Protein AF-A0A1V3XGY1-F1 (afdb_monomer)

Nearest PDB structures (foldseek):
  5o3x-assembly1_B  TM=4.889E-01  e=4.909E-06  Gypsophila vaccaria
  3a72-assembly1_A  TM=4.636E-01  e=6.279E-03  Penicillium chrysogenum
  6yal-assembly1_G  TM=1.723E-01  e=5.709E-01  Oryctolagus cuniculus
  5t2a-assembly1_1  TM=1.833E-01  e=2.567E+00  Leishmania donovani
  8ove-assembly1_A1  TM=1.623E-01  e=1.610E+00  Trypanosoma brucei brucei

Radius of gyration: 18.52 Å; Cα contacts (8 Å, |Δi|>4): 625; chains: 1; bounding box: 43×50×50 Å

Sequence (264 aa):
MVTHGETGCLRRQPDRWAVDGGYLLVAAADTGALAPTQQKLFAESGFAWAPDGRHIAWVQARSDVRPVDVNVLAVGGASTPVATDTNASSVTYSKDGQAILFANGDASGLDAGVPPFAVRTGGIYSVAAAETGGKRPAPTPLFAKPGSYYGDITALGSGAVAFTTQPPGRGAADPSKTIQVLDAGSSLPRTTVTDVAVMLTCQDSPRGGSVCNAAQEPVWGAGDFVAYLDTSSGNWLVVTDLDNRSPTRVDTGVDTFAWSPAAR

Organism: Mycobacterium kansasii (NCBI:txid1768)

Secondary structure (DSSP, 8-state):
-EEEE--------TT------EEEEEB-TTT-PBPP-SS--EE-S-EEE-TTSSEEEEEEEETTEEEEEEEEEETTS-EEEEEEEE-EEEEEE-TTSSEEEEEE---TTPPBTBPPPSS-S-EEEEEESS-BTTBPPPPEEEEE-TT-EEEEEEE-TTS-EEEEEE-TT--TTS-EEEEEEE-TT-SSPEEEEEEEE--EEEEE-TTS-EEEEES---EEETTTEEEEEBSSTT--EEEEETT-SS-EEEESS-----PPPPP-

Mean predicted aligned error: 8.42 Å

pLDDT: mean 81.58, std 17.74, range [25.98, 97.75]

Foldseek 3Di:
DWDFDPPPPDDDDPDDDDKQWGFTWDADPPPRHTQDEPDTQTAHPAKEAFPVNQKMWTWRDINPDPPIFIKMDGGSDYIDTLAPRFQWDHWYAAPNSQKIKTFGAAQVPPDPPDPDRPYHFTAIWIFTNDDDPPDRDYIDGLETDHQKGKADWDQAPQRKIKTWIDGHPPPPPAQAIWIWIGGVPHHDIDTQGGFFDFDWDWDADPVGDIDTDRQEGWEADPPQKIWGFGNDPQRFTWIAHNNRPDIDGDDGPDRYDYDDPPDD

Structure (mmCIF, N/CA/C/O backbone):
data_AF-A0A1V3XGY1-F1
#
_entry.id   AF-A0A1V3XGY1-F1
#
loop_
_atom_site.group_PDB
_atom_site.id
_atom_site.type_symbol
_atom_site.label_atom_id
_atom_site.label_alt_id
_atom_site.label_comp_id
_atom_site.label_asym_id
_atom_site.label_entity_id
_atom_site.label_seq_id
_atom_site.pdbx_PDB_ins_code
_atom_site.Cartn_x
_atom_site.Cartn_y
_atom_site.Cartn_z
_atom_site.occupancy
_atom_site.B_iso_or_equiv
_atom_site.auth_seq_id
_atom_site.auth_comp_id
_atom_site.auth_asym_id
_atom_site.auth_atom_id
_atom_site.pdbx_PDB_model_num
ATOM 1 N N . MET A 1 1 ? -17.718 -9.017 -5.962 1.00 36.44 1 MET A N 1
ATOM 2 C CA . MET A 1 1 ? -16.813 -8.169 -6.766 1.00 36.44 1 MET A CA 1
ATOM 3 C C . MET A 1 1 ? -16.785 -6.801 -6.107 1.00 36.44 1 MET A C 1
ATOM 5 O O . MET A 1 1 ? -17.848 -6.314 -5.739 1.00 36.44 1 MET A O 1
ATOM 9 N N . VAL A 1 2 ? -15.605 -6.230 -5.870 1.00 39.00 2 VAL A N 1
ATOM 10 C CA . VAL A 1 2 ? -15.492 -4.823 -5.458 1.00 39.00 2 VAL A CA 1
ATOM 11 C C . VAL A 1 2 ? -15.102 -4.058 -6.703 1.00 39.00 2 VAL A C 1
ATOM 13 O O . VAL A 1 2 ? -14.169 -4.457 -7.395 1.00 39.00 2 VAL A O 1
ATOM 16 N N . THR A 1 3 ? -15.847 -3.010 -7.011 1.00 37.16 3 THR A N 1
ATOM 17 C CA . THR A 1 3 ? -15.551 -2.133 -8.139 1.00 37.16 3 THR A CA 1
ATOM 18 C C . THR A 1 3 ? -15.350 -0.738 -7.593 1.00 37.16 3 THR A C 1
ATOM 20 O O . THR A 1 3 ? -16.200 -0.237 -6.851 1.00 37.16 3 THR A O 1
ATOM 23 N N . HIS A 1 4 ? -14.252 -0.105 -7.985 1.00 37.41 4 HIS A N 1
ATOM 24 C CA . HIS A 1 4 ? -14.156 1.342 -7.915 1.00 37.41 4 HIS A CA 1
ATOM 25 C C . HIS A 1 4 ? -15.118 1.907 -8.961 1.00 37.41 4 HIS A C 1
ATOM 27 O O . HIS A 1 4 ? -15.021 1.599 -10.147 1.00 37.41 4 HIS A O 1
ATOM 33 N N . GLY A 1 5 ? -16.138 2.621 -8.493 1.00 30.73 5 GLY A N 1
ATOM 34 C CA . GLY A 1 5 ? -17.069 3.320 -9.363 1.00 30.73 5 GLY A CA 1
ATOM 35 C C . GLY A 1 5 ? -16.686 4.789 -9.435 1.00 30.73 5 GLY A C 1
ATOM 36 O O . GLY A 1 5 ? -16.947 5.532 -8.484 1.00 30.73 5 GLY A O 1
ATOM 37 N N . GLU A 1 6 ? -16.129 5.225 -10.564 1.00 36.41 6 GLU A N 1
ATOM 38 C CA . GLU A 1 6 ? -16.081 6.642 -10.921 1.00 36.41 6 GLU A CA 1
ATOM 39 C C . GLU A 1 6 ? -17.503 7.109 -11.239 1.00 36.41 6 GLU A C 1
ATOM 41 O O . GLU A 1 6 ? -17.989 7.055 -12.368 1.00 36.41 6 GLU A O 1
ATOM 46 N N . THR A 1 7 ? -18.238 7.571 -10.233 1.00 32.84 7 THR A N 1
ATOM 47 C CA . THR A 1 7 ? -19.428 8.364 -10.535 1.00 32.84 7 THR A CA 1
ATOM 48 C C . THR A 1 7 ? -18.987 9.768 -10.906 1.00 32.84 7 THR A C 1
ATOM 50 O O . THR A 1 7 ? -18.779 10.614 -10.032 1.00 32.84 7 THR A O 1
ATOM 53 N N . GLY A 1 8 ? -18.967 10.044 -12.206 1.00 32.41 8 GLY A N 1
ATOM 54 C CA . GLY A 1 8 ? -19.204 11.383 -12.727 1.00 32.41 8 GLY A CA 1
ATOM 55 C C . GLY A 1 8 ? -20.595 11.861 -12.302 1.00 32.41 8 GLY A C 1
ATOM 56 O O . GLY A 1 8 ? -21.540 11.844 -13.083 1.00 32.41 8 GLY A O 1
ATOM 57 N N . CYS A 1 9 ? -20.758 12.279 -11.046 1.00 25.98 9 CYS A N 1
ATOM 58 C CA . CYS A 1 9 ? -21.968 12.961 -10.614 1.00 25.98 9 CYS A CA 1
ATOM 59 C C . CYS A 1 9 ? -21.787 14.451 -10.907 1.00 25.98 9 CYS A C 1
ATOM 61 O O . CYS A 1 9 ? -21.421 15.252 -10.046 1.00 25.98 9 CYS A O 1
ATOM 63 N N . LEU A 1 10 ? -22.034 14.796 -12.173 1.00 32.22 10 LEU A N 1
ATOM 64 C CA . LEU A 1 10 ? -22.309 16.145 -12.650 1.00 32.22 10 LEU A CA 1
ATOM 65 C C . LEU A 1 10 ? -23.454 16.753 -11.825 1.00 32.22 10 LEU A C 1
ATOM 67 O O . LEU A 1 10 ? -24.621 16.711 -12.210 1.00 32.22 10 LEU A O 1
ATOM 71 N N . ARG A 1 11 ? -23.132 17.387 -10.698 1.00 27.56 11 ARG A N 1
ATOM 72 C CA . ARG A 1 11 ? -23.937 18.491 -10.179 1.00 27.56 11 ARG A CA 1
ATOM 73 C C . ARG A 1 11 ? -23.143 19.763 -10.399 1.00 27.56 11 ARG A C 1
ATOM 75 O O . ARG A 1 11 ? -22.057 19.926 -9.853 1.00 27.56 11 ARG A O 1
ATOM 82 N N . ARG A 1 12 ? -23.693 20.642 -11.244 1.00 34.47 12 ARG A N 1
ATOM 83 C CA . ARG A 1 12 ? -23.207 22.004 -11.494 1.00 34.47 12 ARG A CA 1
ATOM 84 C C . ARG A 1 12 ? -22.971 22.712 -10.158 1.00 34.47 12 ARG A C 1
ATOM 86 O O . ARG A 1 12 ? -23.903 23.264 -9.586 1.00 34.47 12 ARG A O 1
ATOM 93 N N . GLN A 1 13 ? -21.736 22.710 -9.681 1.00 33.78 13 GLN A N 1
ATOM 94 C CA . GLN A 1 13 ? -21.230 23.782 -8.840 1.00 33.78 13 GLN A CA 1
ATOM 95 C C . GLN A 1 13 ? -19.976 24.347 -9.519 1.00 33.78 13 GLN A C 1
ATOM 97 O O . GLN A 1 13 ? -19.109 23.556 -9.921 1.00 33.78 13 GLN A O 1
ATOM 102 N N . PRO A 1 14 ? -19.914 25.667 -9.773 1.00 32.75 14 PRO A N 1
ATOM 103 C CA . PRO A 1 14 ? -18.912 26.234 -10.673 1.00 32.75 14 PRO A CA 1
ATOM 104 C C . PRO A 1 14 ? -17.503 26.280 -10.061 1.00 32.75 14 PRO A C 1
ATOM 106 O O . PRO A 1 14 ? -16.543 26.426 -10.806 1.00 32.75 14 PRO A O 1
ATOM 109 N N . ASP A 1 15 ? -17.356 26.013 -8.757 1.00 33.69 15 ASP A N 1
ATOM 110 C CA . ASP A 1 15 ? -16.163 26.443 -8.009 1.00 33.69 15 ASP A CA 1
ATOM 111 C C . ASP A 1 15 ? -15.416 25.311 -7.274 1.00 33.69 15 ASP A C 1
ATOM 113 O O . ASP A 1 15 ? -14.642 25.577 -6.359 1.00 33.69 15 ASP A O 1
ATOM 117 N N . ARG A 1 16 ? -15.648 24.035 -7.620 1.00 37.19 16 ARG A N 1
ATOM 118 C CA . ARG A 1 16 ? -14.937 22.901 -6.996 1.00 37.19 16 ARG A CA 1
ATOM 119 C C . ARG A 1 16 ? -14.189 22.065 -8.030 1.00 37.19 16 ARG A C 1
ATOM 121 O O . ARG A 1 16 ? -14.768 21.673 -9.044 1.00 37.19 16 ARG A O 1
ATOM 128 N N . TRP A 1 17 ? -12.900 21.860 -7.762 1.00 35.31 17 TRP A N 1
ATOM 129 C CA . TRP A 1 17 ? -11.965 21.047 -8.538 1.00 35.31 17 TRP A CA 1
ATOM 130 C C . TRP A 1 17 ? -12.450 19.592 -8.658 1.00 35.31 17 TRP A C 1
ATOM 132 O O . TRP A 1 17 ? -13.260 19.137 -7.847 1.00 35.31 17 TRP A O 1
ATOM 142 N N . ALA A 1 18 ? -11.996 18.880 -9.694 1.00 39.66 18 ALA A N 1
ATOM 143 C CA . ALA A 1 18 ? -12.226 17.442 -9.808 1.00 39.66 18 ALA A CA 1
ATOM 144 C C . ALA A 1 18 ? -11.595 16.743 -8.595 1.00 39.66 18 ALA A C 1
ATOM 146 O O . ALA A 1 18 ? -10.477 17.075 -8.200 1.00 39.66 18 ALA A O 1
ATOM 147 N N . VAL A 1 19 ? -12.352 15.842 -7.973 1.00 45.12 19 VAL A N 1
ATOM 148 C CA . VAL A 1 19 ? -11.917 15.134 -6.772 1.00 45.12 19 VAL A CA 1
ATOM 149 C C . VAL A 1 19 ? -11.377 13.774 -7.210 1.00 45.12 19 VAL A C 1
ATOM 151 O O . VAL A 1 19 ? -12.171 12.984 -7.717 1.00 45.12 19 VAL A O 1
ATOM 154 N N . ASP A 1 20 ? -10.080 13.498 -7.039 1.00 47.88 20 ASP A N 1
ATOM 155 C CA . ASP A 1 20 ? -9.548 12.137 -7.210 1.00 47.88 20 ASP A CA 1
ATOM 156 C C . ASP A 1 20 ? -10.174 11.271 -6.120 1.00 47.88 20 ASP A C 1
ATOM 158 O O . ASP A 1 20 ? -10.282 11.693 -4.963 1.00 47.88 20 ASP A O 1
ATOM 162 N N . GLY A 1 21 ? -10.636 10.085 -6.500 1.00 56.91 21 GLY A N 1
ATOM 163 C CA . GLY A 1 21 ? -11.356 9.174 -5.619 1.00 56.91 21 GLY A CA 1
ATOM 164 C C . GLY A 1 21 ? -12.724 8.782 -6.170 1.00 56.91 21 GLY A C 1
ATOM 165 O O . GLY A 1 21 ? -13.385 9.514 -6.903 1.00 56.91 21 GLY A O 1
ATOM 166 N N . GLY A 1 22 ? -13.159 7.584 -5.803 1.00 71.06 22 GLY A N 1
ATOM 167 C CA . GLY A 1 22 ? -14.443 7.021 -6.203 1.00 71.06 22 GLY A CA 1
ATOM 168 C C . GLY A 1 22 ? -15.229 6.557 -4.992 1.00 71.06 22 GLY A C 1
ATOM 169 O O . GLY A 1 22 ? -14.853 6.795 -3.839 1.00 71.06 22 GLY A O 1
ATOM 170 N N . TYR A 1 23 ? -16.346 5.889 -5.259 1.00 81.56 23 TYR A N 1
ATOM 171 C CA . TYR A 1 23 ? -17.076 5.203 -4.204 1.00 81.56 23 TYR A CA 1
ATOM 172 C C . TYR A 1 23 ? -16.586 3.767 -4.069 1.00 81.56 23 TYR A C 1
ATOM 174 O O . TYR A 1 23 ? -16.519 3.030 -5.055 1.00 81.56 23 TYR A O 1
ATOM 182 N N . LEU A 1 24 ? -16.305 3.360 -2.832 1.00 85.44 24 LEU A N 1
ATOM 183 C CA . LEU A 1 24 ? -16.144 1.956 -2.490 1.00 85.44 24 LEU A CA 1
ATOM 184 C C . LEU A 1 24 ? -17.530 1.311 -2.407 1.00 85.44 24 LEU A C 1
ATOM 186 O O . LEU A 1 24 ? -18.353 1.680 -1.565 1.00 85.44 24 LEU A O 1
ATOM 190 N N . LEU A 1 25 ? -17.772 0.339 -3.284 1.00 87.25 25 LEU A N 1
ATOM 191 C CA . LEU A 1 25 ? -19.005 -0.440 -3.345 1.00 87.25 25 LEU A CA 1
ATOM 192 C C . LEU A 1 25 ? -18.681 -1.926 -3.208 1.00 87.25 25 LEU A C 1
ATOM 194 O O . LEU A 1 25 ? -17.747 -2.432 -3.830 1.00 87.25 25 LEU A O 1
ATOM 198 N N . VAL A 1 26 ? -19.488 -2.641 -2.427 1.00 89.38 26 VAL A N 1
ATOM 199 C CA . VAL A 1 26 ? -19.372 -4.095 -2.279 1.00 89.38 26 VAL A CA 1
ATOM 200 C C . VAL A 1 26 ? -20.568 -4.739 -2.955 1.00 89.38 26 VAL A C 1
ATOM 202 O O . VAL A 1 26 ? -21.702 -4.453 -2.582 1.00 89.38 26 VAL A O 1
ATOM 205 N N . ALA A 1 27 ? -20.320 -5.609 -3.932 1.00 90.31 27 ALA A N 1
ATOM 206 C CA . ALA A 1 27 ? -21.363 -6.346 -4.631 1.00 90.31 27 ALA A CA 1
ATOM 207 C C . ALA A 1 27 ? -21.185 -7.859 -4.465 1.00 90.31 27 ALA A C 1
ATOM 209 O O . ALA A 1 27 ? -20.065 -8.386 -4.554 1.00 90.31 27 ALA A O 1
ATOM 210 N N . ALA A 1 28 ? -22.298 -8.567 -4.289 1.00 88.50 28 ALA A N 1
ATOM 211 C CA . ALA A 1 28 ? -22.347 -10.017 -4.400 1.00 88.50 28 ALA A CA 1
ATOM 212 C C . ALA A 1 28 ? -21.889 -10.442 -5.806 1.00 88.50 28 ALA A C 1
ATOM 214 O O . ALA A 1 28 ? -22.298 -9.858 -6.808 1.00 88.50 28 ALA A O 1
ATOM 215 N N . ALA A 1 29 ? -20.976 -11.411 -5.886 1.00 86.50 29 ALA A N 1
ATOM 216 C CA . ALA A 1 29 ? -20.324 -11.766 -7.150 1.00 86.50 29 ALA A CA 1
ATOM 217 C C . ALA A 1 29 ? -21.252 -12.503 -8.132 1.00 86.50 29 ALA A C 1
ATOM 219 O O . ALA A 1 29 ? -21.034 -12.435 -9.335 1.00 86.50 29 ALA A O 1
ATOM 220 N N . ASP A 1 30 ? -22.265 -13.196 -7.620 1.00 88.81 30 ASP A N 1
ATOM 221 C CA . ASP A 1 30 ? -23.214 -14.017 -8.374 1.00 88.81 30 ASP A CA 1
ATOM 222 C C . ASP A 1 30 ? -24.420 -13.225 -8.899 1.00 88.81 30 ASP A C 1
ATOM 224 O O . ASP A 1 30 ? -24.926 -13.488 -9.985 1.00 88.81 30 ASP A O 1
ATOM 228 N N . THR A 1 31 ? -24.877 -12.247 -8.123 1.00 92.06 31 THR A N 1
ATOM 229 C CA . THR A 1 31 ? -26.117 -11.502 -8.371 1.00 92.06 31 THR A CA 1
ATOM 230 C C . THR A 1 31 ? -25.873 -10.040 -8.724 1.00 92.06 31 THR A C 1
ATOM 232 O O . THR A 1 31 ? -26.779 -9.372 -9.214 1.00 92.06 31 THR A O 1
ATOM 235 N N . GLY A 1 32 ? -24.679 -9.511 -8.439 1.00 89.50 32 GLY A N 1
ATOM 236 C CA . GLY A 1 32 ? -24.382 -8.082 -8.545 1.00 89.50 32 GLY A CA 1
ATOM 237 C C . GLY A 1 32 ? -25.086 -7.224 -7.487 1.00 89.50 32 GLY A C 1
ATOM 238 O O . GLY A 1 32 ? -24.983 -6.000 -7.531 1.00 89.50 32 GLY A O 1
ATOM 239 N N . ALA A 1 33 ? -25.797 -7.834 -6.531 1.00 91.12 33 ALA A N 1
ATOM 240 C CA . ALA A 1 33 ? -26.518 -7.104 -5.497 1.00 91.12 33 ALA A CA 1
ATOM 241 C C . ALA A 1 33 ? -25.543 -6.316 -4.609 1.00 91.12 33 ALA A C 1
ATOM 243 O O . ALA A 1 33 ? -24.590 -6.881 -4.069 1.00 91.12 33 ALA A O 1
ATOM 244 N N . LEU A 1 34 ? -25.791 -5.014 -4.449 1.00 90.12 34 LEU A N 1
ATOM 245 C CA . LEU A 1 34 ? -24.975 -4.147 -3.602 1.00 90.12 34 LEU A CA 1
ATOM 246 C C . LEU A 1 34 ? -25.259 -4.419 -2.122 1.00 90.12 34 LEU A C 1
ATOM 248 O O . LEU A 1 34 ? -26.415 -4.440 -1.694 1.00 90.12 34 LEU A O 1
ATOM 252 N N . ALA A 1 35 ? -24.201 -4.581 -1.331 1.00 87.88 35 ALA A N 1
ATOM 253 C CA . ALA A 1 35 ? -24.306 -4.604 0.117 1.00 87.88 35 ALA A CA 1
ATOM 254 C C . ALA A 1 35 ? -24.752 -3.218 0.617 1.00 87.88 35 ALA A C 1
ATOM 256 O O . ALA A 1 35 ? -24.266 -2.198 0.114 1.00 87.88 35 ALA A O 1
ATOM 257 N N . PRO A 1 36 ? -25.654 -3.150 1.609 1.00 82.88 36 PRO A N 1
ATOM 258 C CA . PRO A 1 36 ? -26.061 -1.876 2.176 1.00 82.88 36 PRO A CA 1
ATOM 259 C C . PRO A 1 36 ? -24.868 -1.206 2.866 1.00 82.88 36 PRO A C 1
ATOM 261 O O . PRO A 1 36 ? -24.134 -1.846 3.618 1.00 82.88 36 PRO A O 1
ATOM 264 N N . THR A 1 37 ? -24.696 0.095 2.643 1.00 76.00 37 THR A N 1
ATOM 265 C CA . THR A 1 37 ? -23.751 0.922 3.398 1.00 76.00 37 THR A CA 1
ATOM 266 C C . THR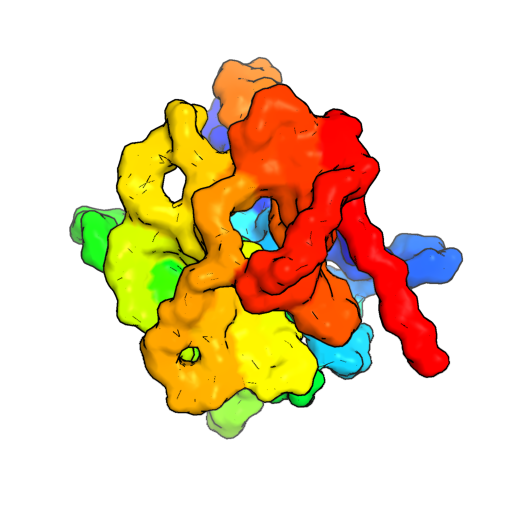 A 1 37 ? -24.515 2.034 4.106 1.00 76.00 37 THR A C 1
ATOM 268 O O . THR A 1 37 ? -25.439 2.627 3.551 1.00 76.00 37 THR A O 1
ATOM 271 N N . GLN A 1 38 ? -24.145 2.328 5.355 1.00 75.62 38 GLN A N 1
ATOM 272 C CA . GLN A 1 38 ? -24.781 3.412 6.121 1.00 75.62 38 GLN A CA 1
ATOM 273 C C . GLN A 1 38 ? -24.428 4.801 5.573 1.00 75.62 38 GLN A C 1
ATOM 275 O O . GLN A 1 38 ? -25.159 5.766 5.784 1.00 75.62 38 GLN A O 1
ATOM 280 N N . GLN A 1 39 ? -23.304 4.903 4.863 1.00 78.12 39 GLN A N 1
ATOM 281 C CA . GLN A 1 39 ? -22.801 6.141 4.288 1.00 78.12 39 GLN A CA 1
ATOM 282 C C . GLN A 1 39 ? -22.086 5.885 2.960 1.00 78.12 39 GLN A C 1
ATOM 284 O O . GLN A 1 39 ? -21.738 4.753 2.616 1.00 78.12 39 GLN A O 1
ATOM 289 N N . LYS A 1 40 ? -21.853 6.967 2.216 1.00 81.88 40 LYS A N 1
ATOM 290 C CA . LYS A 1 40 ? -20.991 6.952 1.036 1.00 81.88 40 LYS A CA 1
ATOM 291 C C . LYS A 1 40 ? -19.537 6.815 1.470 1.00 81.88 40 LYS A C 1
ATOM 293 O O . LYS A 1 40 ? -19.023 7.687 2.168 1.00 81.88 40 LYS A O 1
ATOM 298 N N . LEU A 1 41 ? -18.895 5.741 1.034 1.00 85.44 41 LEU A N 1
ATOM 299 C CA . LEU A 1 41 ? -17.505 5.443 1.350 1.00 85.44 41 LEU A CA 1
ATOM 300 C C . LEU A 1 41 ? -16.632 5.951 0.213 1.00 85.44 41 LEU A C 1
ATOM 302 O O . LEU A 1 41 ? -16.751 5.476 -0.913 1.00 85.44 41 LEU A O 1
ATOM 306 N N . PHE A 1 42 ? -15.806 6.948 0.503 1.00 84.19 42 PHE A N 1
ATOM 307 C CA . PHE A 1 42 ? -14.852 7.485 -0.458 1.00 84.19 42 PHE A CA 1
ATOM 308 C C . PHE A 1 42 ? -13.554 6.704 -0.338 1.00 84.19 42 PHE A C 1
ATOM 310 O O . PHE A 1 42 ? -13.065 6.503 0.778 1.00 84.19 42 PHE A O 1
ATOM 317 N N . ALA A 1 43 ? -13.045 6.250 -1.475 1.00 76.12 43 ALA A N 1
ATOM 318 C CA . ALA A 1 43 ? -11.818 5.484 -1.551 1.00 76.12 43 ALA A CA 1
ATOM 319 C C . ALA A 1 43 ? -11.049 5.823 -2.830 1.00 76.12 43 ALA A C 1
ATOM 321 O O . ALA A 1 43 ? -11.630 6.011 -3.905 1.00 76.12 43 ALA A O 1
ATOM 322 N N . GLU A 1 44 ? -9.732 5.855 -2.693 1.00 72.19 44 GLU A N 1
ATOM 323 C CA . GLU A 1 44 ? -8.795 5.681 -3.801 1.00 72.19 44 GLU A CA 1
ATOM 324 C C . GLU A 1 44 ? -8.598 4.168 -4.059 1.00 72.19 44 GLU A C 1
ATOM 326 O O . GLU A 1 44 ? -9.224 3.337 -3.395 1.00 72.19 44 GLU A O 1
ATOM 331 N N . SER A 1 45 ? -7.766 3.780 -5.027 1.00 67.25 45 SER A N 1
ATOM 332 C CA . SER A 1 45 ? -7.529 2.377 -5.416 1.00 67.25 45 SER A CA 1
ATOM 333 C C . SER A 1 45 ? -6.998 1.472 -4.288 1.00 67.25 45 SER A C 1
ATOM 335 O O . SER A 1 45 ? -7.112 0.252 -4.390 1.00 67.25 45 SER A O 1
ATOM 337 N N . GLY A 1 46 ? -6.489 2.032 -3.184 1.00 74.44 46 GLY A N 1
ATOM 338 C CA . GLY A 1 46 ? -5.945 1.287 -2.044 1.00 74.44 46 GLY A CA 1
ATOM 339 C C . GLY A 1 46 ? -7.001 0.718 -1.084 1.00 74.44 46 GLY A C 1
ATOM 340 O O . GLY A 1 46 ? -7.284 1.319 -0.041 1.00 74.44 46 GLY A O 1
ATOM 341 N N . PHE A 1 47 ? -7.537 -0.468 -1.387 1.00 89.75 47 PHE A N 1
ATOM 342 C CA . PHE A 1 47 ? -8.349 -1.273 -0.462 1.00 89.75 47 PHE A CA 1
ATOM 343 C C . PHE 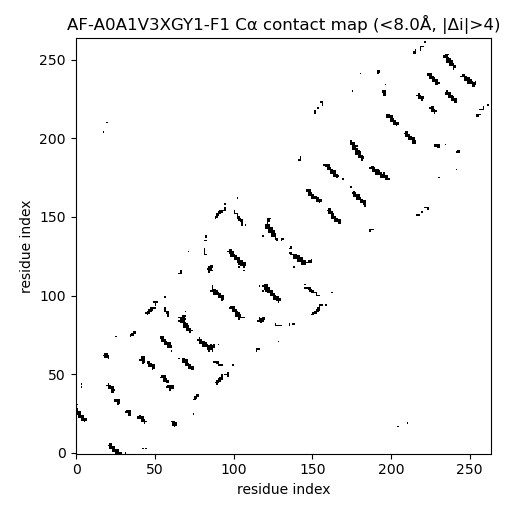A 1 47 ? -7.887 -2.736 -0.409 1.00 89.75 47 PHE A C 1
ATOM 345 O O . PHE A 1 47 ? -7.330 -3.265 -1.366 1.00 89.75 47 PHE A O 1
ATOM 352 N N . ALA A 1 48 ? -8.172 -3.418 0.701 1.00 92.00 48 ALA A N 1
ATOM 353 C CA . ALA A 1 48 ? -7.818 -4.820 0.895 1.00 92.00 48 ALA A CA 1
ATOM 354 C C . ALA A 1 48 ? -8.909 -5.585 1.645 1.00 92.00 48 ALA A C 1
ATOM 356 O O . ALA A 1 48 ? -9.438 -5.118 2.654 1.00 92.00 48 ALA A O 1
ATOM 357 N N . TRP A 1 49 ? -9.214 -6.794 1.178 1.00 93.12 49 TRP A N 1
ATOM 358 C CA . TRP A 1 49 ? -10.064 -7.729 1.910 1.00 93.12 49 TRP A CA 1
ATOM 359 C C . TRP A 1 49 ? -9.307 -8.343 3.084 1.00 93.12 49 TRP A C 1
ATOM 361 O O . TRP A 1 49 ? -8.156 -8.760 2.943 1.00 93.12 49 TRP A O 1
ATOM 371 N N . ALA A 1 50 ? -9.979 -8.460 4.224 1.00 94.75 50 ALA A N 1
ATOM 372 C CA . ALA A 1 50 ? -9.500 -9.287 5.316 1.00 94.75 50 ALA A CA 1
ATOM 373 C C . ALA A 1 50 ? -9.528 -10.774 4.921 1.00 94.75 50 ALA A C 1
ATOM 375 O O . ALA A 1 50 ? -10.412 -11.192 4.162 1.00 94.75 50 ALA A O 1
ATOM 376 N N . PRO A 1 51 ? -8.634 -11.607 5.488 1.00 92.75 51 PRO A N 1
ATOM 377 C CA . PRO A 1 51 ? -8.645 -13.055 5.269 1.00 92.75 51 PRO A CA 1
ATOM 378 C C . PRO A 1 51 ? -9.979 -13.738 5.614 1.00 92.75 51 PRO A C 1
ATOM 380 O O . PRO A 1 51 ? -10.289 -14.798 5.075 1.00 92.75 51 PRO A O 1
ATOM 383 N N . ASP A 1 52 ? -10.788 -13.130 6.486 1.00 93.31 52 ASP A N 1
ATOM 384 C CA . ASP A 1 52 ? -12.112 -13.634 6.860 1.00 93.31 52 ASP A CA 1
ATOM 385 C C . ASP A 1 52 ? -13.206 -13.408 5.798 1.00 93.31 52 ASP A C 1
ATOM 387 O O . ASP A 1 52 ? -14.309 -13.945 5.929 1.00 93.31 52 ASP A O 1
ATOM 391 N N . GLY A 1 53 ? -12.923 -12.622 4.753 1.00 92.00 53 GLY A N 1
ATOM 392 C CA . GLY A 1 53 ? -13.865 -12.290 3.684 1.00 92.00 53 GLY A CA 1
ATOM 393 C C . GLY A 1 53 ? -15.081 -11.470 4.131 1.00 92.00 53 GLY A C 1
ATOM 394 O O . GLY A 1 53 ? -16.068 -11.400 3.400 1.00 92.00 53 GLY A O 1
ATOM 395 N N . ARG A 1 54 ? -15.049 -10.879 5.329 1.00 92.00 54 ARG A N 1
ATOM 396 C CA . ARG A 1 54 ? -16.147 -10.099 5.927 1.00 92.00 54 ARG A CA 1
ATOM 397 C C . ARG A 1 54 ? -15.769 -8.657 6.227 1.00 92.00 54 ARG A C 1
ATOM 399 O O . ARG A 1 54 ? -16.669 -7.847 6.453 1.00 92.00 54 ARG A O 1
ATOM 406 N N . HIS A 1 55 ? -14.479 -8.342 6.191 1.00 94.25 55 HIS A N 1
ATOM 407 C CA . HIS A 1 55 ? -13.984 -6.989 6.394 1.00 94.25 55 HIS A CA 1
ATOM 408 C C . HIS A 1 55 ? -13.177 -6.481 5.203 1.00 94.25 55 HIS A C 1
ATOM 410 O O . HIS A 1 55 ? -12.554 -7.253 4.471 1.00 94.25 55 HIS A O 1
ATOM 416 N N . ILE A 1 56 ? -13.200 -5.162 5.022 1.00 94.25 56 ILE A N 1
ATOM 417 C CA . ILE A 1 56 ? -12.404 -4.447 4.024 1.00 94.25 56 ILE A CA 1
ATOM 418 C C . ILE A 1 56 ? -11.678 -3.302 4.724 1.00 94.25 56 ILE A C 1
ATOM 420 O O . ILE A 1 56 ? -12.321 -2.468 5.358 1.00 94.25 56 ILE A O 1
ATOM 424 N N . ALA A 1 57 ? -10.359 -3.246 4.580 1.00 94.75 57 ALA A N 1
ATOM 425 C CA . ALA A 1 57 ? -9.556 -2.093 4.951 1.00 94.75 57 ALA A CA 1
ATOM 426 C C . ALA A 1 57 ? -9.433 -1.165 3.744 1.00 94.75 57 ALA A C 1
ATOM 428 O O . ALA A 1 57 ? -9.292 -1.642 2.617 1.00 94.75 57 ALA A O 1
ATOM 429 N N . TRP A 1 58 ? -9.471 0.146 3.958 1.00 92.94 58 TRP A N 1
ATOM 430 C CA . TRP A 1 58 ? -9.247 1.107 2.880 1.00 92.94 58 TRP A CA 1
ATOM 431 C C . TRP A 1 58 ? -8.698 2.438 3.397 1.00 92.94 58 TRP A C 1
ATOM 433 O O . TRP A 1 58 ? -8.861 2.784 4.572 1.00 92.94 58 TRP A O 1
ATOM 443 N N . VAL A 1 59 ? -8.064 3.194 2.501 1.00 90.81 59 VAL A N 1
ATOM 444 C CA . VAL A 1 59 ? -7.682 4.589 2.751 1.00 90.81 59 VAL A CA 1
ATOM 445 C C . VAL A 1 59 ? -8.833 5.504 2.342 1.00 90.81 59 VAL A C 1
ATOM 447 O O . VAL A 1 59 ? -9.234 5.531 1.176 1.00 90.81 59 VAL A O 1
ATOM 450 N N . GLN A 1 60 ? -9.362 6.282 3.287 1.00 86.62 60 GLN A N 1
ATOM 451 C CA . GLN A 1 60 ? -10.394 7.280 3.005 1.00 86.62 60 GLN A CA 1
ATOM 452 C C . GLN A 1 60 ? -9.754 8.535 2.405 1.00 86.62 60 GLN A C 1
ATOM 454 O O . GLN A 1 60 ? -9.607 9.563 3.067 1.00 86.62 60 GLN A O 1
ATOM 459 N N . ALA A 1 61 ? -9.362 8.428 1.142 1.00 72.81 61 ALA A N 1
ATOM 460 C CA . ALA A 1 61 ? -8.739 9.500 0.387 1.00 72.81 61 ALA A CA 1
ATOM 461 C C . ALA A 1 61 ? -9.732 10.193 -0.557 1.00 72.81 61 ALA A C 1
ATOM 463 O O . ALA A 1 61 ? -10.658 9.585 -1.105 1.00 72.81 61 ALA A O 1
ATOM 464 N N . ARG A 1 62 ? -9.509 11.497 -0.717 1.00 70.00 62 ARG A N 1
ATOM 465 C 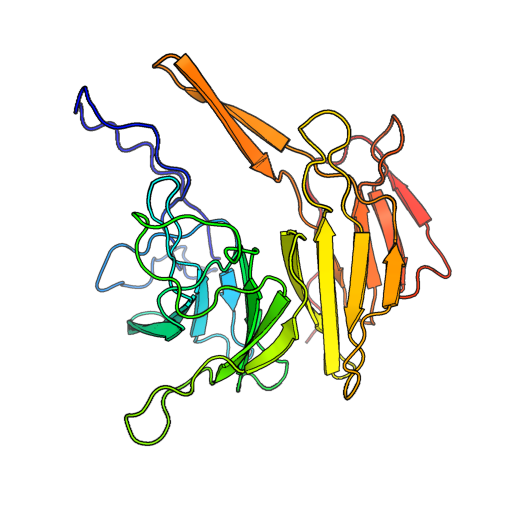CA . ARG A 1 62 ? -10.028 12.363 -1.778 1.00 70.00 62 ARG A CA 1
ATOM 466 C C . ARG A 1 62 ? -8.910 13.326 -2.173 1.00 70.00 62 ARG A C 1
ATOM 468 O O . ARG A 1 62 ? -8.150 13.709 -1.283 1.00 70.00 62 ARG A O 1
ATOM 475 N N . SER A 1 63 ? -8.812 13.758 -3.432 1.00 61.56 63 SER A N 1
ATOM 476 C CA . SER A 1 63 ? -7.705 14.650 -3.854 1.00 61.56 63 SER A CA 1
ATOM 477 C C . SER A 1 63 ? -7.594 15.951 -3.056 1.00 61.56 63 SER A C 1
ATOM 479 O O . SER A 1 63 ? -6.505 16.512 -2.951 1.00 61.56 63 SER A O 1
ATOM 481 N N . ASP A 1 64 ? -8.695 16.434 -2.478 1.00 61.12 64 ASP A N 1
ATOM 482 C CA . ASP A 1 64 ? -8.766 17.672 -1.705 1.00 61.12 64 ASP A CA 1
ATOM 483 C C . ASP A 1 64 ? -8.654 17.471 -0.183 1.00 61.12 64 ASP A C 1
ATOM 485 O O . ASP A 1 64 ? -8.694 18.449 0.565 1.00 61.12 64 ASP A O 1
ATOM 489 N N . VAL A 1 65 ? -8.502 16.230 0.296 1.00 68.12 65 VAL A N 1
ATOM 490 C CA . VAL A 1 65 ? -8.499 15.913 1.730 1.00 68.12 65 VAL A CA 1
ATOM 491 C C . VAL A 1 65 ? -7.165 15.308 2.146 1.00 68.12 65 VAL A C 1
ATOM 493 O O . VAL A 1 65 ? -6.869 14.151 1.856 1.00 68.12 65 VAL A O 1
ATOM 496 N N . ARG A 1 66 ? -6.384 16.088 2.900 1.00 78.12 66 ARG A N 1
ATOM 497 C CA . ARG A 1 66 ? -5.322 15.581 3.778 1.00 78.12 66 ARG A CA 1
ATOM 498 C C . ARG A 1 66 ? -5.400 16.268 5.149 1.00 78.12 66 ARG A C 1
ATOM 500 O O . ARG A 1 66 ? -5.723 17.459 5.194 1.00 78.12 66 ARG A O 1
ATOM 507 N N . PRO A 1 67 ? -5.073 15.568 6.250 1.00 88.25 67 PRO A N 1
ATOM 508 C CA . PRO A 1 67 ? -4.668 14.161 6.339 1.00 88.25 67 PRO A CA 1
ATOM 509 C C . PRO A 1 67 ? -5.808 13.176 6.013 1.00 88.25 67 PRO A C 1
ATOM 511 O O . PRO A 1 67 ? -6.958 13.583 5.855 1.00 88.25 67 PRO A O 1
ATOM 514 N N . VAL A 1 68 ? -5.470 11.892 5.861 1.00 88.69 68 VAL A N 1
ATOM 515 C CA . VAL A 1 68 ? -6.407 10.803 5.530 1.00 88.69 68 VAL A CA 1
ATOM 516 C C . VAL A 1 68 ? -6.468 9.759 6.640 1.00 88.69 68 VAL A C 1
ATOM 518 O O . VAL A 1 68 ? -5.507 9.567 7.389 1.00 88.69 68 VAL A O 1
ATOM 521 N N . ASP A 1 69 ? -7.575 9.026 6.690 1.00 91.50 69 ASP A N 1
ATOM 522 C CA . ASP A 1 69 ? -7.789 7.962 7.668 1.00 91.50 69 ASP A CA 1
ATOM 523 C C . ASP A 1 69 ? -7.682 6.579 7.016 1.00 91.50 69 ASP A C 1
ATOM 525 O O . ASP A 1 69 ? -8.162 6.355 5.898 1.00 91.50 69 ASP A O 1
ATOM 529 N N . VAL A 1 70 ? -7.118 5.623 7.753 1.00 93.50 70 VAL A N 1
ATOM 530 C CA . VAL A 1 70 ? -7.227 4.193 7.438 1.00 93.50 70 VAL A CA 1
ATOM 531 C C . VAL A 1 70 ? -8.452 3.654 8.157 1.00 93.50 70 VAL A C 1
ATOM 533 O O . VAL A 1 70 ? -8.591 3.819 9.371 1.00 93.50 70 VAL A O 1
ATOM 536 N N . ASN A 1 71 ? -9.341 3.000 7.419 1.00 92.94 71 ASN A N 1
ATOM 537 C CA . ASN A 1 71 ? -10.635 2.555 7.917 1.00 92.94 71 ASN A CA 1
ATOM 538 C C . ASN A 1 71 ? -10.860 1.063 7.684 1.00 92.94 71 ASN A C 1
ATOM 540 O O . ASN A 1 71 ? -10.264 0.469 6.790 1.00 92.94 71 ASN A O 1
ATOM 544 N N . VAL A 1 72 ? -11.770 0.488 8.473 1.00 93.38 72 VAL A N 1
ATOM 545 C CA . VAL A 1 72 ? -12.286 -0.877 8.323 1.00 93.38 72 VAL A CA 1
ATOM 546 C C . VAL A 1 72 ? -13.793 -0.840 8.137 1.00 93.38 72 VAL A C 1
ATOM 548 O O . VAL A 1 72 ? -14.501 -0.165 8.882 1.00 93.38 72 VAL A O 1
ATOM 551 N N . LEU A 1 73 ? -14.284 -1.564 7.136 1.00 92.19 73 LEU A N 1
ATOM 552 C CA . LEU A 1 73 ? -15.696 -1.759 6.833 1.00 92.19 73 LEU A CA 1
ATOM 553 C C . LEU A 1 73 ? -16.072 -3.200 7.159 1.00 92.19 73 LEU A C 1
ATOM 555 O O . LEU A 1 73 ? -15.488 -4.120 6.591 1.00 92.19 73 LEU A O 1
ATOM 559 N N . ALA A 1 74 ? -17.094 -3.393 7.993 1.00 92.06 74 ALA A N 1
ATOM 560 C CA . ALA A 1 74 ? -17.812 -4.662 8.043 1.00 92.06 74 ALA A CA 1
ATOM 561 C C . ALA A 1 74 ? -18.793 -4.725 6.863 1.00 92.06 74 ALA A C 1
ATOM 563 O O . ALA A 1 74 ? -19.604 -3.814 6.680 1.00 92.06 74 ALA A O 1
ATOM 564 N N . VAL A 1 75 ? -18.732 -5.778 6.044 1.00 90.31 75 VAL A N 1
ATOM 565 C CA . VAL A 1 75 ? -19.597 -5.903 4.858 1.00 90.31 75 VAL A CA 1
ATOM 566 C C . VAL A 1 75 ? -21.075 -5.887 5.262 1.00 90.31 75 VAL A C 1
ATOM 568 O O . VAL A 1 75 ? -21.516 -6.693 6.077 1.00 90.31 75 VAL A O 1
ATOM 571 N N . GLY A 1 76 ? -21.846 -4.965 4.675 1.00 86.81 76 GLY A N 1
ATOM 572 C CA . GLY A 1 76 ? -23.259 -4.752 5.013 1.00 86.81 76 GLY A CA 1
ATOM 573 C C . GLY A 1 76 ? -23.493 -3.992 6.326 1.00 86.81 76 GLY A C 1
ATOM 574 O O . GLY A 1 76 ? -24.634 -3.890 6.775 1.00 86.81 76 GLY A O 1
ATOM 575 N N . GLY A 1 77 ? -22.429 -3.496 6.961 1.00 87.69 77 GLY A N 1
ATOM 576 C CA . GLY A 1 77 ? -22.453 -2.878 8.280 1.00 87.69 77 GLY A CA 1
ATOM 577 C C . GLY A 1 77 ? -21.862 -1.469 8.319 1.00 87.69 77 GLY A C 1
ATOM 578 O O . GLY A 1 77 ? -21.855 -0.727 7.334 1.00 87.69 77 GLY A O 1
ATOM 579 N N . ALA A 1 78 ? -21.410 -1.091 9.515 1.00 86.38 78 ALA A N 1
ATOM 580 C CA . ALA A 1 78 ? -20.751 0.182 9.766 1.00 86.38 78 ALA A CA 1
ATOM 581 C C . ALA A 1 78 ? -19.256 0.109 9.436 1.00 86.38 78 ALA A C 1
ATOM 583 O O . ALA A 1 78 ? -18.651 -0.966 9.388 1.00 86.38 78 ALA A O 1
ATOM 584 N N . SER A 1 79 ? -18.664 1.285 9.259 1.00 89.06 79 SER A N 1
ATOM 585 C CA . SER A 1 79 ? -17.224 1.436 9.152 1.00 89.06 79 SER A CA 1
ATOM 586 C C . SER A 1 79 ? -16.636 2.231 10.303 1.00 89.06 79 SER A C 1
ATOM 588 O O . SER A 1 79 ? -17.279 3.145 10.819 1.00 89.06 79 SER A O 1
ATOM 590 N N . THR A 1 80 ? -15.384 1.943 10.637 1.00 89.44 80 THR A N 1
ATOM 591 C CA . THR A 1 80 ? -14.656 2.588 11.730 1.00 89.44 80 THR A CA 1
ATOM 592 C C . THR A 1 80 ? -13.234 2.954 11.304 1.00 89.44 80 THR A C 1
ATOM 594 O O . THR A 1 80 ? -12.554 2.098 10.731 1.00 89.44 80 THR A O 1
ATOM 597 N N . PRO A 1 81 ? -12.738 4.162 11.633 1.00 91.25 81 PRO A N 1
ATOM 598 C CA . PRO A 1 81 ? -11.321 4.467 11.482 1.00 91.25 81 PRO A CA 1
ATOM 599 C C . PRO A 1 81 ? -10.491 3.592 12.423 1.00 91.25 81 PRO A C 1
ATOM 601 O O . PRO A 1 81 ? -10.844 3.426 13.587 1.00 91.25 81 PRO A O 1
ATOM 604 N N . VAL A 1 82 ? -9.370 3.065 11.950 1.00 93.50 82 VAL A N 1
ATOM 605 C CA . VAL A 1 82 ? -8.383 2.349 12.778 1.00 93.50 82 VAL A CA 1
ATOM 606 C C . VAL A 1 82 ? -7.110 3.167 12.972 1.00 93.50 82 VAL A C 1
ATOM 608 O O . VAL A 1 82 ? -6.456 3.032 14.000 1.00 93.50 82 VAL A O 1
ATOM 611 N N . ALA A 1 83 ? -6.810 4.085 12.052 1.00 93.38 83 ALA A N 1
ATOM 612 C CA . ALA A 1 83 ? -5.779 5.102 12.206 1.00 93.38 83 ALA A CA 1
ATOM 613 C C . ALA A 1 83 ? -6.290 6.426 11.633 1.00 93.38 83 ALA A C 1
ATOM 615 O O . ALA A 1 83 ? -6.825 6.440 10.525 1.00 93.38 83 ALA A O 1
ATOM 616 N N . THR A 1 84 ? -6.127 7.516 12.382 1.00 92.44 84 THR A N 1
ATOM 617 C CA . THR A 1 84 ? -6.573 8.852 11.970 1.00 92.44 84 THR A CA 1
ATOM 618 C C . THR A 1 84 ? -5.399 9.776 11.704 1.00 92.44 84 THR A C 1
ATOM 620 O O . THR A 1 84 ? -4.295 9.547 12.206 1.00 92.44 84 THR A O 1
ATOM 623 N N . ASP A 1 85 ? -5.648 10.829 10.930 1.00 92.00 85 ASP A N 1
ATOM 624 C CA . ASP A 1 85 ? -4.681 11.897 10.667 1.00 92.00 85 ASP A CA 1
ATOM 625 C C . ASP A 1 85 ? -3.354 11.373 10.074 1.00 92.00 85 ASP A C 1
ATOM 627 O O . ASP A 1 85 ? -2.251 11.783 10.450 1.00 92.00 85 ASP A O 1
ATOM 631 N N . THR A 1 86 ? -3.453 10.409 9.160 1.00 92.12 86 THR A N 1
ATOM 632 C CA . THR A 1 86 ? -2.310 9.782 8.485 1.00 92.12 86 THR A CA 1
ATOM 633 C C . THR A 1 86 ? -2.046 10.416 7.121 1.00 92.12 86 THR A C 1
ATOM 635 O O . THR A 1 86 ? -2.767 11.300 6.653 1.00 92.12 86 THR A O 1
ATOM 638 N N . ASN A 1 87 ? -1.006 9.937 6.451 1.00 90.06 87 ASN A N 1
ATOM 639 C CA . ASN A 1 87 ? -0.750 10.189 5.043 1.00 90.06 87 ASN A CA 1
ATOM 640 C C . ASN A 1 87 ? -0.688 8.862 4.266 1.00 90.06 87 ASN A C 1
ATOM 642 O O . ASN A 1 87 ? 0.190 8.671 3.421 1.00 90.06 87 ASN A O 1
ATOM 646 N N . ALA A 1 88 ? -1.569 7.919 4.615 1.00 91.44 88 ALA A N 1
ATOM 647 C CA . ALA A 1 88 ? -1.587 6.589 4.024 1.00 91.44 88 ALA A CA 1
ATOM 648 C C . ALA A 1 88 ? -1.890 6.633 2.514 1.00 91.44 88 ALA A C 1
ATOM 650 O O . ALA A 1 88 ? -2.682 7.457 2.061 1.00 91.44 88 ALA A O 1
ATOM 651 N N . SER A 1 89 ? -1.256 5.746 1.747 1.00 87.12 89 SER A N 1
ATOM 652 C CA . SER A 1 89 ? -1.420 5.619 0.287 1.00 87.12 89 SER A CA 1
ATOM 653 C C . SER A 1 89 ? -1.925 4.242 -0.147 1.00 87.12 89 SER A C 1
ATOM 655 O O . SER A 1 89 ? -2.585 4.113 -1.169 1.00 87.12 89 SER A O 1
ATOM 657 N N . SER A 1 90 ? -1.625 3.202 0.628 1.00 90.69 90 SER A N 1
ATOM 658 C CA . SER A 1 90 ? -2.016 1.820 0.343 1.00 90.69 90 SER A CA 1
ATOM 659 C C . SER A 1 90 ? -2.131 1.031 1.643 1.00 90.69 90 SER A C 1
ATOM 661 O O . SER A 1 90 ? -1.485 1.365 2.642 1.00 90.69 90 SER A O 1
ATOM 663 N N . VAL A 1 91 ? -2.978 0.000 1.639 1.00 94.75 91 VAL A N 1
ATOM 664 C CA . VAL A 1 91 ? -3.282 -0.833 2.810 1.00 94.75 91 VAL A CA 1
ATOM 665 C C . VAL A 1 91 ? -3.332 -2.308 2.426 1.00 94.75 91 VAL A C 1
ATOM 667 O O . VAL A 1 91 ? -3.741 -2.657 1.324 1.00 94.75 91 VAL A O 1
ATOM 670 N N . THR A 1 92 ? -2.985 -3.182 3.365 1.00 95.38 92 THR A N 1
ATOM 671 C CA . THR A 1 92 ? -3.210 -4.630 3.284 1.00 95.38 92 THR A CA 1
ATOM 672 C C . THR A 1 92 ? -3.490 -5.187 4.675 1.00 95.38 92 THR A C 1
ATOM 674 O O . THR A 1 92 ? -3.103 -4.593 5.679 1.00 95.38 92 THR A O 1
ATOM 677 N N . TYR A 1 93 ? -4.126 -6.351 4.765 1.00 96.19 93 TYR A N 1
ATOM 678 C CA . TYR A 1 93 ? -4.167 -7.098 6.021 1.00 96.19 93 TYR A CA 1
ATOM 679 C C . TYR A 1 93 ? -2.881 -7.894 6.234 1.00 96.19 93 TYR A C 1
ATOM 681 O O . TYR A 1 93 ? -2.254 -8.358 5.278 1.00 96.19 93 TYR A O 1
ATOM 689 N N . SER A 1 94 ? -2.518 -8.098 7.500 1.00 94.31 94 SER A N 1
ATOM 690 C CA . SER A 1 94 ? -1.637 -9.195 7.887 1.00 94.31 94 SER A CA 1
ATOM 691 C C . SER A 1 94 ? -2.296 -10.536 7.557 1.00 94.31 94 SER A C 1
ATOM 693 O O . SER A 1 94 ? -3.521 -10.662 7.496 1.00 94.31 94 SER A O 1
ATOM 695 N N . LYS A 1 95 ? -1.483 -11.576 7.367 1.00 90.31 95 LYS A N 1
ATOM 696 C CA . LYS A 1 95 ? -1.967 -12.906 6.969 1.00 90.31 95 LYS A CA 1
ATOM 697 C C . LYS A 1 95 ? -2.972 -13.520 7.953 1.00 90.31 95 LYS A C 1
ATOM 699 O O . LYS A 1 95 ? -3.857 -14.262 7.539 1.00 90.31 95 LYS A O 1
ATOM 704 N N . ASP A 1 96 ? -2.837 -13.214 9.240 1.00 91.94 96 ASP A N 1
ATOM 705 C CA . ASP A 1 96 ? -3.742 -13.651 10.311 1.00 91.94 96 ASP A CA 1
ATOM 706 C C . ASP A 1 96 ? -4.995 -12.763 10.471 1.00 91.94 96 ASP A C 1
ATOM 708 O O . ASP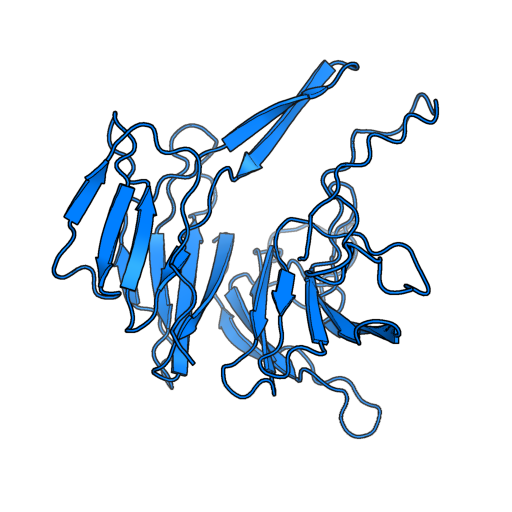 A 1 96 ? -5.864 -13.053 11.295 1.00 91.94 96 ASP A O 1
ATOM 712 N N . GLY A 1 97 ? -5.091 -11.673 9.702 1.00 93.25 97 GLY A N 1
ATOM 713 C CA . GLY A 1 97 ? -6.189 -10.711 9.740 1.00 93.25 97 GLY A CA 1
ATOM 714 C C . GLY A 1 97 ? -6.247 -9.844 11.001 1.00 93.25 97 GLY A C 1
ATOM 715 O O . GLY A 1 97 ? -7.186 -9.067 11.143 1.00 93.25 97 GLY A O 1
ATOM 716 N N . GLN A 1 98 ? -5.279 -9.959 11.918 1.00 92.81 98 GLN A N 1
ATOM 717 C CA . GLN A 1 98 ? -5.304 -9.238 13.198 1.00 92.81 98 GLN A CA 1
ATOM 718 C C . GLN A 1 98 ? -4.798 -7.799 13.086 1.00 92.81 98 GLN A C 1
ATOM 720 O O . GLN A 1 98 ? -5.139 -6.951 13.915 1.00 92.81 98 GLN A O 1
ATOM 725 N N . ALA A 1 99 ? -4.003 -7.506 12.060 1.00 95.31 99 ALA A N 1
ATOM 726 C CA . ALA A 1 99 ? -3.443 -6.192 11.814 1.00 95.31 99 ALA A CA 1
ATOM 727 C C . ALA A 1 99 ? -3.715 -5.722 10.385 1.00 95.31 99 ALA A C 1
ATOM 729 O O . ALA A 1 99 ? -3.868 -6.506 9.447 1.00 95.31 99 ALA A O 1
ATOM 730 N N . ILE A 1 100 ? -3.729 -4.406 10.235 1.00 96.75 100 ILE A N 1
ATOM 731 C CA . ILE A 1 100 ? -3.698 -3.710 8.958 1.00 96.75 100 ILE A CA 1
ATOM 732 C C . ILE A 1 100 ? -2.323 -3.083 8.834 1.00 96.75 100 ILE A C 1
ATOM 734 O O . ILE A 1 100 ? -1.871 -2.363 9.727 1.00 96.75 100 ILE A O 1
ATOM 738 N N . LEU A 1 101 ? -1.659 -3.384 7.728 1.00 97.31 101 LEU A N 1
ATOM 739 C CA . LEU A 1 101 ? -0.417 -2.762 7.319 1.00 97.31 101 LEU A CA 1
ATOM 740 C C . LEU A 1 101 ? -0.738 -1.646 6.335 1.00 97.31 101 LEU A C 1
ATOM 742 O O . LEU A 1 101 ? -1.614 -1.807 5.485 1.00 97.31 101 LEU A O 1
ATOM 746 N N . PHE A 1 102 ? -0.027 -0.532 6.427 1.00 96.69 102 PHE A N 1
ATOM 747 C CA . PHE A 1 102 ? -0.200 0.564 5.485 1.00 96.69 102 PHE A CA 1
ATOM 748 C C . PHE A 1 102 ? 1.113 1.271 5.179 1.00 96.69 102 PHE A C 1
ATOM 750 O O . PHE A 1 102 ? 1.990 1.395 6.040 1.00 96.69 102 PHE A O 1
ATOM 757 N N . ALA A 1 103 ? 1.229 1.742 3.940 1.00 95.44 103 ALA A N 1
ATOM 758 C CA . ALA A 1 103 ? 2.301 2.627 3.522 1.00 95.44 103 ALA A CA 1
ATOM 759 C C . ALA A 1 103 ? 1.884 4.078 3.775 1.00 95.44 103 ALA A C 1
ATOM 761 O O . ALA A 1 103 ? 0.774 4.477 3.427 1.00 95.44 103 ALA A O 1
ATOM 762 N N . ASN A 1 104 ? 2.767 4.856 4.392 1.00 93.38 104 ASN A N 1
ATOM 763 C CA . ASN A 1 104 ? 2.550 6.252 4.751 1.00 93.38 104 ASN A CA 1
ATOM 764 C C . ASN A 1 104 ? 3.530 7.135 3.978 1.00 93.38 104 ASN A C 1
ATOM 766 O O . ASN A 1 104 ? 4.738 6.889 4.003 1.00 93.38 104 ASN A O 1
ATOM 770 N N . GLY A 1 105 ? 3.028 8.174 3.314 1.00 89.69 105 GLY A N 1
ATOM 771 C CA . GLY A 1 105 ? 3.865 9.185 2.674 1.00 89.69 105 GLY A CA 1
ATOM 772 C C . GLY A 1 105 ? 4.478 10.139 3.698 1.00 89.69 105 GLY A C 1
ATOM 773 O O . GLY A 1 105 ? 3.850 10.469 4.704 1.00 89.69 105 GLY A O 1
ATOM 774 N N . ASP A 1 106 ? 5.689 10.628 3.442 1.00 89.56 106 ASP A N 1
ATOM 775 C CA . ASP A 1 106 ? 6.337 11.556 4.366 1.00 89.56 106 ASP A CA 1
ATOM 776 C C . ASP A 1 106 ? 5.674 12.943 4.369 1.00 89.56 106 ASP A C 1
ATOM 778 O O . ASP A 1 106 ? 5.633 13.646 3.364 1.00 89.56 106 ASP A O 1
ATOM 782 N N . ALA A 1 107 ? 5.177 13.331 5.536 1.00 88.00 107 ALA A N 1
ATOM 783 C CA . ALA A 1 107 ? 4.601 14.632 5.852 1.00 88.00 107 ALA A CA 1
ATOM 784 C C . ALA A 1 107 ? 5.493 15.421 6.835 1.00 88.00 107 ALA A C 1
ATOM 786 O O . ALA A 1 107 ? 5.093 16.469 7.352 1.00 88.00 107 ALA A O 1
ATOM 787 N N . SER A 1 108 ? 6.707 14.932 7.131 1.00 85.44 108 SER A N 1
ATOM 788 C CA . SER A 1 108 ? 7.615 15.564 8.094 1.00 85.44 108 SER A CA 1
ATOM 789 C C . SER A 1 108 ? 7.993 17.000 7.709 1.00 85.44 108 SER A C 1
ATOM 791 O O . SER A 1 108 ? 8.043 17.855 8.590 1.00 85.44 108 SER A O 1
ATOM 793 N N . GLY A 1 109 ? 8.154 17.275 6.411 1.00 81.38 109 GLY A N 1
ATOM 794 C CA . GLY A 1 109 ? 8.500 18.594 5.869 1.00 81.38 109 GLY A CA 1
ATOM 795 C C . GLY A 1 109 ? 7.327 19.546 5.617 1.00 81.38 109 GLY A C 1
ATOM 796 O O . GLY A 1 109 ? 7.553 20.617 5.068 1.00 81.38 109 GLY A O 1
ATOM 797 N N . LEU A 1 110 ? 6.088 19.175 5.962 1.00 81.25 110 LEU A N 1
ATOM 798 C CA . LEU A 1 110 ? 4.928 20.053 5.772 1.00 81.25 110 LEU A CA 1
ATOM 799 C C . LEU A 1 110 ? 4.853 21.141 6.861 1.00 81.25 110 LEU A C 1
ATOM 801 O O . LEU A 1 110 ? 4.903 20.826 8.055 1.00 81.25 110 LEU A O 1
ATOM 805 N N . ASP A 1 111 ? 4.699 22.395 6.423 1.00 77.06 111 ASP A N 1
ATOM 806 C CA . ASP A 1 111 ? 4.743 23.622 7.234 1.00 77.06 111 ASP A CA 1
ATOM 807 C C . ASP A 1 111 ? 3.578 23.798 8.229 1.00 77.06 111 ASP A C 1
ATOM 809 O O . ASP A 1 111 ? 2.577 23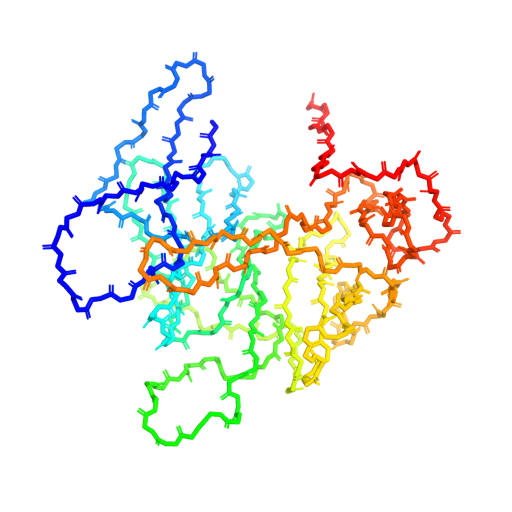.080 8.227 1.00 77.06 111 ASP A O 1
ATOM 813 N N . ALA A 1 112 ? 3.687 24.825 9.079 1.00 64.75 112 ALA A N 1
ATOM 814 C CA . ALA A 1 112 ? 2.591 25.294 9.922 1.00 64.75 112 ALA A CA 1
ATOM 815 C C . ALA A 1 112 ? 1.441 25.862 9.064 1.00 64.75 112 ALA A C 1
ATOM 817 O O . ALA A 1 112 ? 1.643 26.785 8.280 1.00 64.75 112 ALA A O 1
ATOM 818 N N . GLY A 1 113 ? 0.226 25.330 9.237 1.00 69.94 113 GLY A N 1
ATOM 819 C CA . GLY A 1 113 ? -0.978 25.774 8.517 1.00 69.94 113 GLY A CA 1
ATOM 820 C C . GLY A 1 113 ? -1.741 24.656 7.803 1.00 69.94 113 GLY A C 1
ATOM 821 O O . GLY A 1 113 ? -2.902 24.850 7.454 1.00 69.94 113 GLY A O 1
ATOM 822 N N . VAL A 1 114 ? -1.135 23.475 7.645 1.00 78.12 114 VAL A N 1
ATOM 823 C CA . VAL A 1 114 ? -1.855 22.240 7.288 1.00 78.12 114 VAL A CA 1
ATOM 824 C C . VAL A 1 114 ? -2.391 21.568 8.558 1.00 78.12 114 VAL A C 1
ATOM 826 O O . VAL A 1 114 ? -1.779 21.721 9.624 1.00 78.12 114 VAL A O 1
ATOM 829 N N . PRO A 1 115 ? -3.516 20.827 8.490 1.00 81.31 115 PRO A N 1
ATOM 830 C CA . PRO A 1 115 ? -3.996 20.078 9.643 1.00 81.31 115 PRO A CA 1
ATOM 831 C C . PRO A 1 115 ? -2.923 19.096 10.151 1.00 81.31 115 PRO A C 1
ATOM 833 O O . PRO A 1 115 ? -2.107 18.602 9.363 1.00 81.31 115 PRO A O 1
ATOM 836 N N . PRO A 1 116 ? -2.867 18.839 11.469 1.00 85.38 116 PRO A N 1
ATOM 837 C CA . PRO A 1 116 ? -1.814 18.022 12.050 1.00 85.38 116 PRO A CA 1
ATOM 838 C C . PRO A 1 116 ? -1.930 16.570 11.584 1.00 85.38 116 PRO A C 1
ATOM 840 O O . PRO A 1 116 ? -3.001 15.983 11.630 1.00 85.38 116 PRO A O 1
ATOM 843 N N . PHE A 1 117 ? -0.799 15.982 11.203 1.00 90.06 117 PHE A N 1
ATOM 844 C CA . PHE A 1 117 ? -0.679 14.548 10.961 1.00 90.06 117 PHE A CA 1
ATOM 845 C C . PHE A 1 117 ? -0.250 13.853 12.258 1.00 90.06 117 PHE A C 1
ATOM 847 O O . PHE A 1 117 ? 0.796 14.197 12.818 1.00 90.06 117 PHE A O 1
ATOM 854 N N . ALA A 1 118 ? -1.016 12.860 12.711 1.00 91.75 118 ALA A N 1
ATOM 855 C CA . ALA A 1 118 ? -0.627 11.979 13.810 1.00 91.75 118 ALA A CA 1
ATOM 856 C C . ALA A 1 118 ? 0.535 11.055 13.403 1.00 91.75 118 ALA A C 1
ATOM 858 O O . ALA A 1 118 ? 1.408 10.761 14.220 1.00 91.75 118 ALA A O 1
ATOM 859 N N . VAL A 1 119 ? 0.588 10.648 12.127 1.00 93.06 119 VAL A N 1
ATOM 860 C CA . VAL A 1 119 ? 1.697 9.875 11.544 1.00 93.06 119 VAL A CA 1
ATOM 861 C C . VAL A 1 119 ? 2.400 10.717 10.481 1.00 93.06 119 VAL A C 1
ATOM 863 O O . VAL A 1 119 ? 1.969 10.784 9.331 1.00 93.06 119 VAL A O 1
ATOM 866 N N . ARG A 1 120 ? 3.488 11.392 10.877 1.00 91.69 120 ARG A N 1
ATOM 867 C CA . ARG A 1 120 ? 4.218 12.317 9.990 1.00 91.69 120 ARG A CA 1
ATOM 868 C C . ARG A 1 120 ? 5.246 11.629 9.109 1.00 91.69 120 ARG A C 1
ATOM 870 O O . ARG A 1 120 ? 5.360 11.967 7.941 1.00 91.69 120 ARG A O 1
ATOM 877 N N . THR A 1 121 ? 6.033 10.725 9.679 1.00 93.56 121 THR A N 1
ATOM 878 C CA . THR A 1 121 ? 7.181 10.147 8.977 1.00 93.56 121 THR A CA 1
ATOM 879 C C . THR A 1 121 ? 6.714 9.175 7.900 1.00 93.56 121 THR A C 1
ATOM 881 O O . THR A 1 121 ? 5.798 8.382 8.117 1.00 93.56 121 THR A O 1
ATOM 884 N N . GLY A 1 122 ? 7.351 9.224 6.733 1.00 93.94 122 GLY A N 1
ATOM 885 C CA . GLY A 1 122 ? 7.121 8.228 5.690 1.00 93.94 122 GLY A CA 1
ATOM 886 C C . GLY A 1 122 ? 7.580 6.835 6.129 1.00 93.94 122 GLY A C 1
ATOM 887 O O . GLY A 1 122 ? 8.588 6.704 6.828 1.00 93.94 122 GLY A O 1
ATOM 888 N N . GLY A 1 123 ? 6.868 5.787 5.724 1.00 95.94 123 GLY A N 1
ATOM 889 C CA . GLY A 1 123 ? 7.270 4.415 6.028 1.00 95.94 123 GLY A CA 1
ATOM 890 C C . GLY A 1 123 ? 6.147 3.393 5.955 1.00 95.94 123 GLY A C 1
ATOM 891 O O . GLY A 1 123 ? 5.087 3.652 5.393 1.00 95.94 123 GLY A O 1
ATOM 892 N N . ILE A 1 124 ? 6.396 2.233 6.556 1.00 97.75 124 ILE A N 1
ATOM 893 C CA . ILE A 1 124 ? 5.465 1.115 6.674 1.00 97.75 124 ILE A CA 1
ATOM 894 C C . ILE A 1 124 ? 5.034 0.982 8.129 1.00 97.75 124 ILE A C 1
ATOM 896 O O . ILE A 1 124 ? 5.865 0.870 9.035 1.00 97.75 124 ILE A O 1
ATOM 900 N N . TYR A 1 125 ? 3.727 0.974 8.347 1.00 97.62 125 TYR A N 1
ATOM 901 C CA . TYR A 1 125 ? 3.108 0.975 9.664 1.00 97.62 125 TYR A CA 1
ATOM 902 C C . TYR A 1 125 ? 2.141 -0.192 9.810 1.00 97.62 125 TYR A C 1
ATOM 904 O O . TYR A 1 125 ? 1.622 -0.716 8.828 1.00 97.62 125 TYR A O 1
ATOM 912 N N . SER A 1 126 ? 1.888 -0.574 11.057 1.00 96.81 126 SER A N 1
ATOM 913 C CA . SER A 1 126 ? 0.877 -1.555 11.437 1.00 96.81 126 SER A CA 1
ATOM 914 C C . SER A 1 126 ? -0.091 -0.959 12.455 1.00 96.81 126 SER A C 1
ATOM 916 O O . SER A 1 126 ? 0.296 -0.150 13.300 1.00 96.81 126 SER A O 1
ATOM 918 N N . VAL A 1 127 ? -1.355 -1.360 12.391 1.00 96.12 127 VAL A N 1
ATOM 919 C CA . VAL A 1 127 ? -2.378 -1.036 13.389 1.00 96.12 127 VAL A CA 1
ATOM 920 C C . VAL A 1 127 ? -3.295 -2.238 13.583 1.00 96.12 127 VAL A C 1
ATOM 922 O O . VAL A 1 127 ? -3.484 -3.023 12.656 1.00 96.12 127 VAL A O 1
ATOM 925 N N . ALA A 1 128 ? -3.850 -2.421 14.781 1.00 94.38 128 ALA A N 1
ATOM 926 C CA . ALA A 1 128 ? -4.805 -3.501 15.016 1.00 94.38 128 ALA A CA 1
ATOM 927 C C . ALA A 1 128 ? -6.047 -3.322 14.128 1.00 94.38 128 ALA A C 1
ATOM 929 O O . ALA A 1 128 ? -6.563 -2.214 13.987 1.00 94.38 128 ALA A O 1
ATOM 930 N N . ALA A 1 129 ? -6.537 -4.421 13.555 1.00 89.44 129 ALA A N 1
ATOM 931 C CA . ALA A 1 129 ? -7.720 -4.413 12.698 1.00 89.44 129 ALA A CA 1
ATOM 932 C C . ALA A 1 129 ? -9.027 -4.161 13.469 1.00 89.44 129 ALA A C 1
ATOM 934 O O . ALA A 1 129 ? -10.031 -3.770 12.875 1.00 89.44 129 ALA A O 1
ATOM 935 N N . ALA A 1 130 ? -9.014 -4.388 14.782 1.00 83.94 130 ALA A N 1
ATOM 936 C CA . ALA A 1 130 ? -10.148 -4.203 15.672 1.00 83.94 130 ALA A CA 1
ATOM 937 C C . ALA A 1 130 ? -9.752 -3.374 16.898 1.00 83.94 130 ALA A C 1
ATOM 939 O O . ALA A 1 130 ? -8.593 -3.347 17.319 1.00 83.94 130 ALA A O 1
ATOM 940 N N . GLU A 1 131 ? -10.741 -2.710 17.489 1.00 76.50 131 GLU A N 1
ATOM 941 C CA . GLU A 1 131 ? -10.567 -2.013 18.758 1.00 76.50 131 GLU A CA 1
ATOM 942 C C . GLU A 1 131 ? -10.433 -3.007 19.918 1.00 76.50 131 GLU A C 1
ATOM 944 O O . GLU A 1 131 ? -11.189 -3.976 20.014 1.00 76.50 131 GLU A O 1
ATOM 949 N N . THR A 1 132 ? -9.530 -2.718 20.858 1.00 62.75 132 THR A N 1
ATOM 950 C CA . THR A 1 132 ? -9.347 -3.526 22.071 1.00 62.75 132 THR A CA 1
ATOM 951 C C . THR A 1 132 ? -9.688 -2.682 23.293 1.00 62.75 132 THR A C 1
ATOM 953 O O . THR A 1 132 ? -9.053 -1.662 23.555 1.00 62.75 132 THR A O 1
ATOM 956 N N . GLY A 1 133 ? -10.709 -3.084 24.059 1.00 65.12 133 GLY A N 1
ATOM 957 C CA . GLY A 1 133 ? -11.082 -2.399 25.306 1.00 65.12 133 GLY A CA 1
ATOM 958 C C . GLY A 1 133 ? -11.529 -0.940 25.128 1.00 65.12 133 GLY A C 1
ATOM 959 O O . GLY A 1 133 ? -11.300 -0.126 26.018 1.00 65.12 133 GLY A O 1
ATOM 960 N N . GLY A 1 134 ? -12.116 -0.593 23.976 1.00 69.19 134 GLY A N 1
ATOM 961 C CA . GLY A 1 134 ? -12.616 0.757 23.677 1.00 69.19 134 GLY A CA 1
ATOM 962 C C . GLY A 1 134 ? -11.531 1.806 23.406 1.00 69.19 134 GLY A C 1
ATOM 963 O O . GLY A 1 134 ? -11.843 2.988 23.281 1.00 69.19 134 GLY A O 1
ATOM 964 N N . LYS A 1 135 ? -10.256 1.399 23.317 1.00 69.56 135 LYS A N 1
ATOM 965 C CA . LYS A 1 135 ? -9.141 2.271 22.940 1.00 69.56 135 LYS A CA 1
ATOM 966 C C . LYS A 1 135 ? -8.527 1.790 21.632 1.00 69.56 135 LYS A C 1
ATOM 968 O O . LYS A 1 135 ? -8.191 0.617 21.484 1.00 69.56 135 LYS A O 1
ATOM 973 N N . ARG A 1 136 ? -8.327 2.722 20.702 1.00 72.44 136 ARG A N 1
ATOM 974 C CA . ARG A 1 136 ? -7.613 2.462 19.449 1.00 72.44 136 ARG A CA 1
ATOM 975 C C . ARG A 1 136 ? -6.106 2.455 19.703 1.00 72.44 136 ARG A C 1
ATOM 977 O O . ARG A 1 136 ? -5.592 3.438 20.247 1.00 72.44 136 ARG A O 1
ATOM 984 N N . PRO A 1 137 ? -5.390 1.372 19.363 1.00 76.44 137 PRO A N 1
ATOM 985 C CA . PRO A 1 137 ? -3.935 1.371 19.400 1.00 76.44 137 PRO A CA 1
ATOM 986 C C . PRO A 1 137 ? -3.386 2.415 18.426 1.00 76.44 137 PRO A C 1
ATOM 988 O O . PRO A 1 137 ? -3.904 2.570 17.323 1.00 76.44 137 PRO A O 1
ATOM 991 N N . ALA A 1 138 ? -2.333 3.126 18.826 1.00 88.31 138 ALA A N 1
ATOM 992 C CA . ALA A 1 138 ? -1.624 4.000 17.900 1.00 88.31 138 ALA A CA 1
ATOM 993 C C . ALA A 1 138 ? -0.918 3.154 16.821 1.00 88.31 138 ALA A C 1
ATOM 995 O O . ALA A 1 138 ? -0.426 2.064 17.141 1.00 88.31 138 ALA A O 1
ATOM 996 N N . PRO A 1 139 ? -0.818 3.643 15.572 1.00 95.62 139 PRO A N 1
ATOM 997 C CA . PRO A 1 139 ? -0.024 2.979 14.549 1.00 95.62 139 PRO A CA 1
ATOM 998 C C . PRO A 1 139 ? 1.421 2.766 15.006 1.00 95.62 139 PRO A C 1
ATOM 1000 O O . PRO A 1 139 ? 2.069 3.682 15.512 1.00 95.62 139 PRO A O 1
ATOM 1003 N N . THR A 1 140 ? 1.931 1.555 14.813 1.00 95.75 140 THR A N 1
ATOM 1004 C CA . THR A 1 140 ? 3.299 1.168 15.169 1.00 95.75 140 THR A CA 1
ATOM 1005 C C . THR A 1 140 ? 4.149 1.089 13.901 1.00 95.75 140 THR A C 1
ATOM 1007 O O . THR A 1 140 ? 3.766 0.366 12.976 1.00 95.75 140 THR A O 1
ATOM 1010 N N . PRO A 1 141 ? 5.285 1.807 13.812 1.00 96.50 141 PRO A N 1
ATOM 1011 C CA . PRO A 1 141 ? 6.165 1.720 12.652 1.00 96.50 141 PRO A CA 1
ATOM 1012 C C . PRO A 1 141 ? 6.831 0.342 12.593 1.00 96.50 141 PRO A C 1
ATOM 1014 O O . PRO A 1 141 ? 7.445 -0.094 13.565 1.00 96.50 141 PRO A O 1
ATOM 1017 N N . LEU A 1 142 ? 6.745 -0.315 11.439 1.00 97.00 142 LEU A N 1
ATOM 1018 C CA . LEU A 1 142 ? 7.595 -1.460 11.097 1.00 97.00 142 LEU A CA 1
ATOM 1019 C C . LEU A 1 142 ? 8.908 -0.979 10.469 1.00 97.00 142 LEU A C 1
ATOM 1021 O O . LEU A 1 142 ? 9.975 -1.527 10.724 1.00 97.00 142 LEU A O 1
ATOM 1025 N N . PHE A 1 143 ? 8.823 0.095 9.686 1.00 97.00 143 PHE A N 1
ATOM 1026 C CA . PHE A 1 143 ? 9.949 0.810 9.103 1.00 97.00 143 PHE A CA 1
ATOM 1027 C C . PHE A 1 143 ? 9.545 2.272 8.896 1.00 97.00 143 PHE A C 1
ATOM 1029 O O . PHE A 1 143 ? 8.447 2.535 8.417 1.00 97.00 143 PHE A O 1
ATOM 1036 N N . ALA A 1 144 ? 10.408 3.230 9.235 1.00 94.88 144 ALA A N 1
ATOM 1037 C CA . ALA A 1 144 ? 10.125 4.650 9.036 1.00 94.88 144 ALA A CA 1
ATOM 1038 C C . ALA A 1 144 ? 11.380 5.391 8.577 1.00 94.88 144 ALA A C 1
ATOM 1040 O O . ALA A 1 144 ? 12.428 5.325 9.222 1.00 94.88 144 ALA A O 1
ATOM 1041 N N . LYS A 1 145 ? 11.268 6.113 7.464 1.00 92.75 145 LYS A N 1
ATOM 1042 C CA . LYS A 1 145 ? 12.350 6.913 6.898 1.00 92.75 145 LYS A CA 1
ATOM 1043 C C . LYS A 1 145 ? 11.774 8.117 6.134 1.00 92.75 145 LYS A C 1
ATOM 1045 O O . LYS A 1 145 ? 11.015 7.907 5.183 1.00 92.75 145 LYS A O 1
ATOM 1050 N N . PRO A 1 146 ? 12.174 9.352 6.498 1.00 90.00 146 PRO A N 1
ATOM 1051 C CA . PRO A 1 146 ? 11.751 10.569 5.810 1.00 90.00 146 PRO A CA 1
ATOM 1052 C C . PRO A 1 146 ? 12.122 10.614 4.322 1.00 90.00 146 PRO A C 1
ATOM 1054 O O . PRO A 1 146 ? 13.002 9.895 3.839 1.00 90.00 146 PRO A O 1
ATOM 1057 N N . GLY A 1 147 ? 11.472 11.522 3.604 1.00 82.31 147 GLY A N 1
ATOM 1058 C CA . GLY A 1 147 ? 11.744 11.907 2.228 1.00 82.31 147 GLY A CA 1
ATOM 1059 C C . GLY A 1 147 ? 11.151 10.985 1.170 1.00 82.31 147 GLY A C 1
ATOM 1060 O O . GLY A 1 147 ? 10.841 11.456 0.090 1.00 82.31 147 GLY A O 1
ATOM 1061 N N . SER A 1 148 ? 10.965 9.693 1.425 1.00 84.12 148 SER A N 1
ATOM 1062 C CA . SER A 1 148 ? 10.484 8.783 0.372 1.00 84.12 148 SER A CA 1
ATOM 1063 C C . SER A 1 148 ? 8.961 8.667 0.357 1.00 84.12 148 SER A C 1
ATOM 1065 O O . SER A 1 148 ? 8.305 8.757 1.398 1.00 84.12 148 SER A O 1
ATOM 1067 N N . TYR A 1 149 ? 8.408 8.438 -0.831 1.00 85.75 149 TYR A N 1
ATOM 1068 C CA . TYR A 1 149 ? 7.043 7.955 -0.987 1.00 85.75 149 TYR A CA 1
ATOM 1069 C C . TYR A 1 149 ? 7.051 6.429 -0.885 1.00 85.75 149 TYR A C 1
ATOM 1071 O O . TYR A 1 149 ? 7.953 5.774 -1.416 1.00 85.75 149 TYR A O 1
ATOM 1079 N N . TYR A 1 150 ? 6.065 5.874 -0.190 1.00 91.31 150 TYR A N 1
ATOM 1080 C CA . TYR A 1 150 ? 5.869 4.436 -0.038 1.00 91.31 150 TYR A CA 1
ATOM 1081 C C . TYR A 1 150 ? 4.477 4.089 -0.549 1.00 91.31 150 TYR A C 1
ATOM 1083 O O . TYR A 1 150 ? 3.537 4.860 -0.340 1.00 91.31 150 TYR A O 1
ATOM 1091 N N . GLY A 1 151 ? 4.344 2.949 -1.214 1.00 90.88 151 GLY A N 1
ATOM 1092 C CA . GLY A 1 151 ? 3.090 2.514 -1.819 1.00 90.88 151 GLY A CA 1
ATOM 1093 C C . GLY A 1 151 ? 3.067 1.013 -2.055 1.00 90.88 151 GLY A C 1
ATOM 1094 O O . GLY A 1 151 ? 3.960 0.307 -1.582 1.00 90.88 151 GLY A O 1
ATOM 1095 N N . ASP A 1 152 ? 2.039 0.571 -2.780 1.00 90.00 152 ASP A N 1
ATOM 1096 C CA . ASP A 1 152 ? 1.837 -0.788 -3.285 1.00 90.00 152 ASP A CA 1
ATOM 1097 C C . ASP A 1 152 ? 2.320 -1.855 -2.276 1.00 90.00 152 ASP A C 1
ATOM 1099 O O . ASP A 1 152 ? 3.392 -2.437 -2.424 1.00 90.00 152 ASP A O 1
ATOM 1103 N N . ILE A 1 153 ? 1.587 -2.032 -1.175 1.00 93.94 153 ILE A N 1
ATOM 1104 C CA . ILE A 1 153 ? 2.001 -2.866 -0.036 1.00 93.94 153 ILE A CA 1
ATOM 1105 C C . ILE A 1 153 ? 1.312 -4.236 -0.035 1.00 93.94 153 ILE A C 1
ATOM 1107 O O . ILE A 1 153 ? 0.107 -4.340 -0.253 1.00 93.94 153 ILE A O 1
ATOM 1111 N N . THR A 1 154 ? 2.048 -5.292 0.322 1.00 94.12 154 THR A N 1
ATOM 1112 C CA . THR A 1 154 ? 1.477 -6.618 0.586 1.00 94.12 154 THR A CA 1
ATOM 1113 C C . THR A 1 154 ? 2.139 -7.335 1.767 1.00 94.12 154 THR A C 1
ATOM 1115 O O . THR A 1 154 ? 3.330 -7.162 2.043 1.00 94.12 154 THR A O 1
ATOM 1118 N N . ALA A 1 155 ? 1.367 -8.181 2.452 1.00 93.88 155 ALA A N 1
ATOM 1119 C CA . ALA A 1 155 ? 1.878 -9.118 3.448 1.00 93.88 155 ALA A CA 1
ATOM 1120 C C . ALA A 1 155 ? 2.184 -10.468 2.787 1.00 93.88 155 ALA A C 1
ATOM 1122 O O . ALA A 1 155 ? 1.338 -11.046 2.104 1.00 93.88 155 ALA A O 1
ATOM 1123 N N . LEU A 1 156 ? 3.382 -10.995 3.024 1.00 92.06 156 LEU A N 1
ATOM 1124 C CA . LEU A 1 156 ? 3.880 -12.195 2.360 1.00 92.06 156 LEU A CA 1
ATOM 1125 C C . LEU A 1 156 ? 3.634 -13.461 3.179 1.00 92.06 156 LEU A C 1
ATOM 1127 O O . LEU A 1 156 ? 3.415 -13.432 4.394 1.00 92.06 156 LEU A O 1
ATOM 1131 N N . GLY A 1 157 ? 3.714 -14.613 2.508 1.00 86.00 157 GLY A N 1
ATOM 1132 C CA . GLY A 1 157 ? 3.499 -15.914 3.139 1.00 86.00 157 GLY A CA 1
ATOM 1133 C C . GLY A 1 157 ? 4.490 -16.221 4.265 1.00 86.00 157 GLY A C 1
ATOM 1134 O O . GLY A 1 157 ? 4.117 -16.917 5.211 1.00 86.00 157 GLY A O 1
ATOM 1135 N N . SER A 1 158 ? 5.698 -15.663 4.161 1.00 88.00 158 SER A N 1
ATOM 1136 C CA . SER A 1 158 ? 6.815 -15.748 5.107 1.00 88.00 158 SER A CA 1
ATOM 1137 C C . SER A 1 158 ? 6.679 -14.840 6.338 1.00 88.00 158 SER A C 1
ATOM 1139 O O . SER A 1 158 ? 7.480 -14.950 7.262 1.00 88.00 158 SER A O 1
ATOM 1141 N N . GLY A 1 159 ? 5.690 -13.940 6.365 1.00 90.19 159 GLY A N 1
ATOM 1142 C CA . GLY A 1 159 ? 5.565 -12.886 7.379 1.00 90.19 159 GLY A CA 1
ATOM 1143 C C . GLY A 1 159 ? 6.362 -11.616 7.062 1.00 90.19 159 GLY A C 1
ATOM 1144 O O . GLY A 1 159 ? 6.277 -10.648 7.814 1.00 90.19 159 GLY A O 1
ATOM 1145 N N . ALA A 1 160 ? 7.112 -11.602 5.958 1.00 94.44 160 ALA A N 1
ATOM 1146 C CA . ALA A 1 160 ? 7.714 -10.390 5.420 1.00 94.44 160 ALA A CA 1
ATOM 1147 C C . ALA A 1 160 ? 6.650 -9.446 4.828 1.00 94.44 160 ALA A C 1
ATOM 1149 O O . ALA A 1 160 ? 5.513 -9.844 4.555 1.00 94.44 160 ALA A O 1
ATOM 1150 N N . VAL A 1 161 ? 7.032 -8.192 4.602 1.00 96.31 161 VAL A N 1
ATOM 1151 C C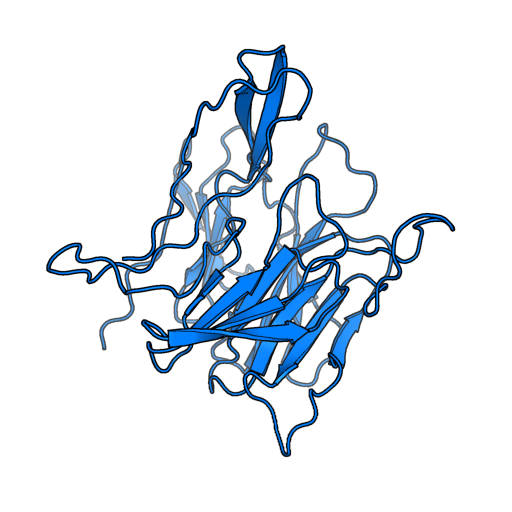A . VAL A 1 161 ? 6.188 -7.171 3.969 1.00 96.31 161 VAL A CA 1
ATOM 1152 C C . VAL A 1 161 ? 6.899 -6.661 2.726 1.00 96.31 161 VAL A C 1
ATOM 1154 O O . VAL A 1 161 ? 8.017 -6.155 2.831 1.00 96.31 161 VAL A O 1
ATOM 1157 N N . ALA A 1 162 ? 6.266 -6.786 1.562 1.00 96.69 162 ALA A N 1
ATOM 1158 C CA . ALA A 1 162 ? 6.760 -6.173 0.335 1.00 96.69 162 ALA A CA 1
ATOM 1159 C C . ALA A 1 162 ? 6.030 -4.857 0.077 1.00 96.69 162 ALA A C 1
ATOM 1161 O O . ALA A 1 162 ? 4.844 -4.726 0.378 1.00 96.69 162 ALA A O 1
ATOM 1162 N N . PHE A 1 163 ? 6.755 -3.877 -0.445 1.00 95.88 163 PHE A N 1
ATOM 1163 C CA . PHE A 1 163 ? 6.218 -2.561 -0.763 1.00 95.88 163 PHE A CA 1
ATOM 1164 C C . PHE A 1 163 ? 7.057 -1.882 -1.837 1.00 95.88 163 PHE A C 1
ATOM 1166 O O . PHE A 1 163 ? 8.203 -2.275 -2.082 1.00 95.88 163 PHE A O 1
ATOM 1173 N N . THR A 1 164 ? 6.518 -0.834 -2.454 1.00 94.38 164 THR A N 1
ATOM 1174 C CA . THR A 1 164 ? 7.308 0.026 -3.331 1.00 94.38 164 THR A CA 1
ATOM 1175 C C . THR A 1 164 ? 7.785 1.279 -2.622 1.00 94.38 164 THR A C 1
ATOM 1177 O O . THR A 1 164 ? 7.139 1.803 -1.709 1.00 94.38 164 THR A O 1
ATOM 1180 N N . THR A 1 165 ? 8.937 1.788 -3.051 1.00 92.56 165 THR A N 1
ATOM 1181 C CA . THR A 1 165 ? 9.398 3.116 -2.654 1.00 92.56 165 THR A CA 1
ATOM 1182 C C . THR A 1 165 ? 9.821 3.943 -3.856 1.00 92.56 165 THR A C 1
ATOM 1184 O O . THR A 1 165 ? 10.366 3.430 -4.835 1.00 92.56 165 THR A O 1
ATOM 1187 N N . GLN A 1 166 ? 9.565 5.244 -3.769 1.00 87.44 166 GLN A N 1
ATOM 1188 C CA . GLN A 1 166 ? 9.981 6.231 -4.750 1.00 87.44 166 GLN A CA 1
ATOM 1189 C C . GLN A 1 166 ? 10.724 7.374 -4.037 1.00 87.44 166 GLN A C 1
ATOM 1191 O O . GLN A 1 166 ? 10.209 7.925 -3.056 1.00 87.44 166 GLN A O 1
ATOM 1196 N N . PRO A 1 167 ? 11.934 7.744 -4.497 1.00 76.31 167 PRO A N 1
ATOM 1197 C CA . PRO A 1 167 ? 12.672 8.872 -3.940 1.00 76.31 167 PRO A CA 1
ATOM 1198 C C . PRO A 1 167 ? 11.907 10.202 -4.065 1.00 76.31 167 PRO A C 1
ATOM 1200 O O . PRO A 1 167 ? 11.203 10.410 -5.059 1.00 76.31 167 PRO A O 1
ATOM 1203 N N . PRO A 1 168 ? 12.103 11.145 -3.125 1.00 67.38 168 PRO A N 1
ATOM 1204 C CA . PRO A 1 168 ? 11.575 12.501 -3.262 1.00 67.38 168 PRO A CA 1
ATOM 1205 C C . PRO A 1 168 ? 12.163 13.189 -4.495 1.00 67.38 168 PRO A C 1
ATOM 1207 O O . PRO A 1 168 ? 13.337 13.010 -4.816 1.00 67.38 168 PRO A O 1
ATOM 1210 N N . GLY A 1 169 ? 11.374 14.035 -5.157 1.00 55.75 169 GLY A N 1
ATOM 1211 C CA . GLY A 1 169 ? 11.882 14.937 -6.196 1.00 55.75 169 GLY A CA 1
ATOM 1212 C C . GLY A 1 169 ? 12.154 14.300 -7.563 1.00 55.75 169 GLY A C 1
ATOM 1213 O O . GLY A 1 169 ? 12.510 15.026 -8.491 1.00 55.75 169 GLY A O 1
ATOM 1214 N N . ARG A 1 170 ? 11.920 12.991 -7.745 1.00 52.56 170 ARG A N 1
ATOM 1215 C CA . ARG A 1 170 ? 11.703 12.425 -9.087 1.00 52.56 170 ARG A CA 1
ATOM 1216 C C . ARG A 1 170 ? 10.348 12.923 -9.589 1.00 52.56 170 ARG A C 1
ATOM 1218 O O . ARG A 1 170 ? 9.320 12.297 -9.355 1.00 52.56 170 ARG A O 1
ATOM 1225 N N . GLY A 1 171 ? 10.344 14.106 -10.205 1.00 47.50 171 GLY A N 1
ATOM 1226 C CA . GLY A 1 171 ? 9.202 14.589 -10.979 1.00 47.50 171 GLY A CA 1
ATOM 1227 C C . GLY A 1 171 ? 8.874 13.638 -12.138 1.00 47.50 171 GLY A C 1
ATOM 1228 O O . GLY A 1 171 ? 9.571 12.648 -12.354 1.00 47.50 171 GLY A O 1
ATOM 1229 N N . ALA A 1 172 ? 7.852 13.972 -12.928 1.00 47.03 172 ALA A N 1
ATOM 1230 C CA . ALA A 1 172 ? 7.330 13.168 -14.045 1.00 47.03 172 ALA A CA 1
ATOM 1231 C C . ALA A 1 172 ? 8.357 12.711 -15.117 1.00 47.03 172 ALA A C 1
ATOM 1233 O O . ALA A 1 172 ? 7.991 11.980 -16.029 1.00 47.03 172 ALA A O 1
ATOM 1234 N N . ALA A 1 173 ? 9.621 13.140 -15.032 1.00 48.81 173 ALA A N 1
ATOM 1235 C CA . ALA A 1 173 ? 10.692 12.824 -15.975 1.00 48.81 173 ALA A CA 1
ATOM 1236 C C . ALA A 1 173 ? 11.350 11.442 -15.771 1.00 48.81 173 ALA A C 1
ATOM 1238 O O . ALA A 1 173 ? 11.939 10.926 -16.714 1.00 48.81 173 ALA A O 1
ATOM 1239 N N . ASP A 1 174 ? 11.271 10.848 -14.576 1.00 59.53 174 ASP A N 1
ATOM 1240 C CA . ASP A 1 174 ? 11.720 9.464 -14.327 1.00 59.53 174 ASP A CA 1
ATOM 1241 C C . ASP A 1 174 ? 10.876 8.851 -13.198 1.00 59.53 174 ASP A C 1
ATOM 1243 O O . ASP A 1 174 ? 11.315 8.778 -12.043 1.00 59.53 174 ASP A O 1
ATOM 1247 N N . PRO A 1 175 ? 9.612 8.497 -13.483 1.00 69.06 175 PRO A N 1
ATOM 1248 C CA . PRO A 1 175 ? 8.703 7.994 -12.478 1.00 69.06 175 PRO A CA 1
ATOM 1249 C C . PRO A 1 175 ? 8.973 6.488 -12.341 1.00 69.06 175 PRO A C 1
ATOM 1251 O O . PRO A 1 175 ? 8.232 5.653 -12.847 1.00 69.06 175 PRO A O 1
ATOM 1254 N N . SER A 1 176 ? 10.095 6.132 -11.717 1.00 84.06 176 SER A N 1
ATOM 1255 C CA . SER A 1 176 ? 10.386 4.743 -11.365 1.00 84.06 176 SER A CA 1
ATOM 1256 C C . SER A 1 176 ? 10.277 4.514 -9.862 1.00 84.06 176 SER A C 1
ATOM 1258 O O . SER A 1 176 ? 10.607 5.376 -9.038 1.00 84.06 176 SER A O 1
ATOM 1260 N N . LYS A 1 177 ? 9.795 3.323 -9.522 1.00 90.44 177 LYS A N 1
ATOM 1261 C CA . LYS A 1 177 ? 9.723 2.773 -8.174 1.00 90.44 177 LYS A CA 1
ATOM 1262 C C . LYS A 1 177 ? 10.792 1.693 -8.015 1.00 90.44 177 LYS A C 1
ATOM 1264 O O . LYS A 1 177 ? 11.291 1.116 -8.982 1.00 90.44 177 LYS A O 1
ATOM 1269 N N . THR A 1 178 ? 11.109 1.381 -6.769 1.00 94.25 178 THR A N 1
ATOM 1270 C CA . THR A 1 178 ? 11.839 0.164 -6.410 1.00 94.25 178 THR A CA 1
ATOM 1271 C C . THR A 1 178 ? 10.939 -0.744 -5.585 1.00 94.25 178 THR A C 1
ATOM 1273 O O . THR A 1 178 ? 10.069 -0.250 -4.868 1.00 94.25 178 THR A O 1
ATOM 1276 N N . ILE A 1 179 ? 11.136 -2.060 -5.681 1.00 96.38 179 ILE A N 1
ATOM 1277 C CA . ILE A 1 179 ? 10.498 -3.030 -4.782 1.00 96.38 179 ILE A CA 1
ATOM 1278 C C . ILE A 1 179 ? 11.440 -3.277 -3.618 1.00 96.38 179 ILE A C 1
ATOM 1280 O O . ILE A 1 179 ? 12.634 -3.545 -3.798 1.00 96.38 179 ILE A O 1
ATOM 1284 N N . GLN A 1 180 ? 10.877 -3.195 -2.421 1.00 96.94 180 GLN A N 1
ATOM 1285 C CA . GLN A 1 180 ? 11.549 -3.503 -1.179 1.00 96.94 180 GLN A CA 1
ATOM 1286 C C . GLN A 1 180 ? 10.823 -4.606 -0.424 1.00 96.94 180 GLN A C 1
ATOM 1288 O O . GLN A 1 180 ? 9.600 -4.723 -0.484 1.00 96.94 180 GLN A O 1
ATOM 1293 N N . VAL A 1 181 ? 11.600 -5.397 0.313 1.00 97.19 181 VAL A N 1
ATOM 1294 C CA . VAL A 1 181 ? 11.107 -6.447 1.202 1.00 97.19 181 VAL A CA 1
ATOM 1295 C C . VAL A 1 181 ? 11.642 -6.180 2.603 1.00 97.19 181 VAL A C 1
ATOM 1297 O O .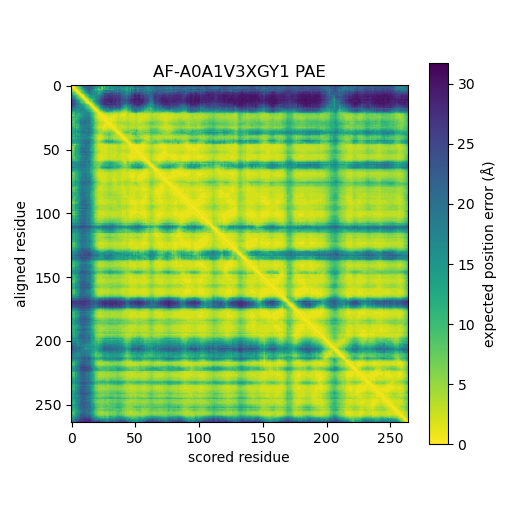 VAL A 1 181 ? 12.853 -6.123 2.816 1.00 97.19 181 VAL A O 1
ATOM 1300 N N . LEU A 1 182 ? 10.737 -6.004 3.562 1.00 97.50 182 LEU A N 1
ATOM 1301 C CA . LEU A 1 182 ? 11.041 -5.995 4.987 1.00 97.50 182 LEU A CA 1
ATOM 1302 C C . LEU A 1 182 ? 10.813 -7.402 5.538 1.00 97.50 182 LEU A C 1
ATOM 1304 O O . LEU A 1 182 ? 9.671 -7.823 5.721 1.00 97.50 182 LEU A O 1
ATOM 1308 N N . ASP A 1 183 ? 11.901 -8.132 5.773 1.00 95.94 183 ASP A N 1
ATOM 1309 C CA . ASP A 1 183 ? 11.833 -9.488 6.316 1.00 95.94 183 ASP A CA 1
ATOM 1310 C C . ASP A 1 183 ? 11.274 -9.499 7.748 1.00 95.94 183 ASP A C 1
ATOM 1312 O O . ASP A 1 183 ? 11.458 -8.553 8.520 1.00 95.94 183 ASP A O 1
ATOM 1316 N N . ALA A 1 184 ? 10.604 -10.591 8.121 1.00 92.50 184 ALA A N 1
ATOM 1317 C CA . ALA A 1 184 ? 10.019 -10.741 9.449 1.00 92.50 184 ALA A CA 1
ATOM 1318 C C . ALA A 1 184 ? 11.085 -10.584 10.552 1.00 92.50 184 ALA A C 1
ATOM 1320 O O . ALA A 1 184 ? 12.098 -11.281 10.566 1.00 92.50 184 ALA A O 1
ATOM 1321 N N . GLY A 1 185 ? 10.848 -9.659 11.487 1.00 91.19 185 GLY A N 1
ATOM 1322 C CA . GLY A 1 185 ? 11.783 -9.343 12.573 1.00 91.19 185 GLY A CA 1
ATOM 1323 C C . GLY A 1 185 ? 12.951 -8.428 12.181 1.00 91.19 185 GLY A C 1
ATOM 1324 O O . GLY A 1 185 ? 13.730 -8.049 13.055 1.00 91.19 185 GLY A O 1
ATOM 1325 N N . SER A 1 186 ? 13.068 -8.038 10.909 1.00 95.62 186 SER A N 1
ATOM 1326 C CA . SER A 1 186 ? 14.007 -7.003 10.472 1.00 95.62 186 SER A CA 1
ATOM 1327 C C . SER A 1 186 ? 13.433 -5.604 10.711 1.00 95.62 186 SER A C 1
ATOM 1329 O O . SER A 1 186 ? 12.222 -5.396 10.679 1.00 95.62 186 SER A O 1
ATOM 1331 N N . SER A 1 187 ? 14.316 -4.627 10.908 1.00 91.31 187 SER A N 1
ATOM 1332 C CA . SER A 1 187 ? 13.999 -3.191 10.892 1.00 91.31 187 SER A CA 1
ATOM 1333 C C . SER A 1 187 ? 14.506 -2.484 9.631 1.00 91.31 187 SER A C 1
ATOM 1335 O O . SER A 1 187 ? 14.276 -1.287 9.453 1.00 91.31 187 SER A O 1
ATOM 1337 N N . LEU A 1 188 ? 15.216 -3.209 8.762 1.00 95.31 188 LEU A N 1
ATOM 1338 C CA . LEU A 1 188 ? 15.804 -2.689 7.535 1.00 95.31 188 LEU A CA 1
ATOM 1339 C C . LEU A 1 188 ? 15.280 -3.478 6.332 1.00 95.31 188 LEU A C 1
ATOM 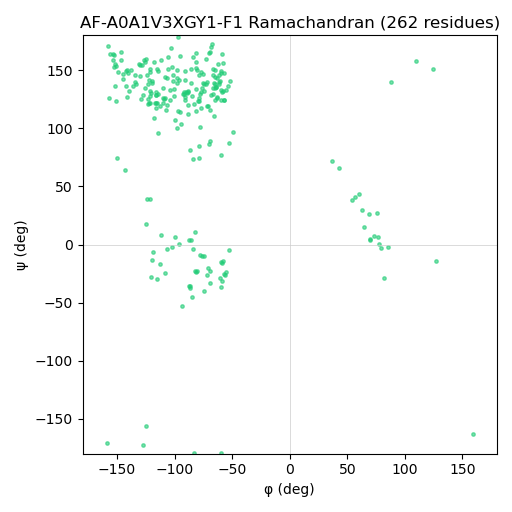1341 O O . LEU A 1 188 ? 15.474 -4.697 6.278 1.00 95.31 188 LEU A O 1
ATOM 1345 N N . PRO A 1 189 ? 14.638 -2.806 5.365 1.00 97.06 189 PRO A N 1
ATOM 1346 C CA . PRO A 1 189 ? 14.219 -3.449 4.137 1.00 97.06 189 PRO A CA 1
ATOM 1347 C C . PRO A 1 189 ? 15.402 -3.653 3.187 1.00 97.06 189 PRO A C 1
ATOM 1349 O O . PRO A 1 189 ? 16.325 -2.834 3.119 1.00 97.06 189 PRO A O 1
ATOM 1352 N N . ARG A 1 190 ? 15.341 -4.724 2.398 1.00 96.38 190 ARG A N 1
ATOM 1353 C CA . ARG A 1 190 ? 16.230 -4.962 1.256 1.00 96.38 190 ARG A CA 1
ATOM 1354 C C . ARG A 1 190 ? 15.548 -4.531 -0.036 1.00 96.38 190 ARG A C 1
ATOM 1356 O O . ARG A 1 190 ? 14.364 -4.784 -0.223 1.00 96.38 190 ARG A O 1
ATOM 1363 N N . THR A 1 191 ? 16.301 -3.893 -0.929 1.00 96.44 191 THR A N 1
ATOM 1364 C CA . THR A 1 191 ? 15.832 -3.569 -2.285 1.00 96.44 191 THR A CA 1
ATOM 1365 C C . THR A 1 191 ? 16.067 -4.770 -3.188 1.00 96.44 191 THR A C 1
ATOM 1367 O O . THR A 1 191 ? 17.190 -5.268 -3.237 1.00 96.44 191 THR A O 1
ATOM 1370 N N . THR A 1 192 ? 15.034 -5.217 -3.899 1.00 96.81 192 THR A N 1
ATOM 1371 C CA . THR A 1 192 ? 15.104 -6.412 -4.757 1.00 96.81 192 THR A CA 1
ATOM 1372 C C . THR A 1 192 ? 14.916 -6.092 -6.239 1.00 96.81 192 THR A C 1
ATOM 1374 O O . THR A 1 192 ? 15.525 -6.735 -7.092 1.00 96.81 192 THR A O 1
ATOM 1377 N N . VAL A 1 193 ? 14.157 -5.041 -6.558 1.00 96.44 193 VAL A N 1
ATOM 1378 C CA . VAL A 1 193 ? 13.937 -4.553 -7.930 1.00 96.44 193 VAL A CA 1
ATOM 1379 C C . VAL A 1 193 ? 14.112 -3.039 -7.961 1.00 96.44 193 VAL A C 1
ATOM 1381 O O . VAL A 1 193 ? 13.650 -2.352 -7.052 1.00 96.44 193 VAL A O 1
ATOM 1384 N N . THR A 1 194 ? 14.768 -2.503 -8.993 1.00 93.50 194 THR A N 1
ATOM 1385 C CA . THR A 1 194 ? 15.110 -1.068 -9.089 1.00 93.50 194 THR A CA 1
ATOM 1386 C C . THR A 1 194 ? 14.493 -0.342 -10.281 1.00 93.50 194 THR A C 1
ATOM 1388 O O . THR A 1 194 ? 14.646 0.870 -10.407 1.00 93.50 194 THR A O 1
ATOM 1391 N N . ASP A 1 195 ? 13.843 -1.078 -11.170 1.00 91.31 195 ASP A N 1
ATOM 1392 C CA . ASP A 1 195 ? 13.393 -0.634 -12.483 1.00 91.31 195 ASP A CA 1
ATOM 1393 C C . ASP A 1 195 ? 11.888 -0.844 -12.663 1.00 91.31 195 ASP A C 1
ATOM 1395 O O . ASP A 1 195 ? 11.442 -1.208 -13.744 1.00 91.31 195 ASP A O 1
ATOM 1399 N N . VAL A 1 196 ? 11.090 -0.598 -11.618 1.00 93.12 196 VAL A N 1
ATOM 1400 C CA . VAL A 1 196 ? 9.627 -0.647 -11.730 1.00 93.12 196 VAL A CA 1
ATOM 1401 C C . VAL A 1 196 ? 9.125 0.644 -12.355 1.00 93.12 196 VAL A C 1
ATOM 1403 O O . VAL A 1 196 ? 9.358 1.729 -11.821 1.00 93.12 196 VAL A O 1
ATOM 1406 N N . ALA A 1 197 ? 8.403 0.540 -13.460 1.00 89.44 197 ALA A N 1
ATOM 1407 C CA . ALA A 1 197 ? 7.791 1.681 -14.111 1.00 89.44 197 ALA A CA 1
ATOM 1408 C C . ALA A 1 197 ? 6.553 2.165 -13.348 1.00 89.44 197 ALA A C 1
ATOM 1410 O O . ALA A 1 197 ? 5.721 1.376 -12.902 1.00 89.44 197 ALA A O 1
ATOM 1411 N N . VAL A 1 198 ? 6.396 3.482 -13.237 1.00 82.69 198 VAL A N 1
ATOM 1412 C CA . VAL A 1 198 ? 5.136 4.106 -12.829 1.00 82.69 198 VAL A CA 1
ATOM 1413 C C . VAL A 1 198 ? 4.415 4.537 -14.092 1.00 82.69 198 VAL A C 1
ATOM 1415 O O . VAL A 1 198 ? 4.724 5.566 -14.695 1.00 82.69 198 VAL A O 1
ATOM 1418 N N . MET A 1 199 ? 3.449 3.727 -14.501 1.00 75.75 199 MET A N 1
ATOM 1419 C CA . MET A 1 199 ? 2.534 4.089 -15.573 1.00 75.75 199 MET A CA 1
ATOM 1420 C C . MET A 1 199 ? 1.430 4.970 -15.019 1.00 75.75 199 MET A C 1
ATOM 1422 O O . MET A 1 199 ? 0.862 4.663 -13.975 1.00 75.75 199 MET A O 1
ATOM 1426 N N . LEU A 1 200 ? 1.139 6.062 -15.719 1.00 74.12 200 LEU A N 1
ATOM 1427 C CA . LEU A 1 200 ? 0.075 6.988 -15.368 1.00 74.12 200 LEU A CA 1
ATOM 1428 C C . LEU A 1 200 ? -0.991 6.976 -16.464 1.00 74.12 200 LEU A C 1
ATOM 1430 O O . LEU A 1 200 ? -0.707 7.291 -17.617 1.00 74.12 200 LEU A O 1
ATOM 1434 N N . THR A 1 201 ? -2.223 6.647 -16.099 1.00 67.44 201 THR A N 1
ATOM 1435 C CA . THR A 1 201 ? -3.411 6.885 -16.920 1.00 67.44 201 THR A CA 1
ATOM 1436 C C . THR A 1 201 ? -3.951 8.265 -16.606 1.00 67.44 201 THR A C 1
ATOM 1438 O O . THR A 1 201 ? -4.437 8.497 -15.499 1.00 67.44 201 THR A O 1
ATOM 1441 N N . CYS A 1 202 ? -3.862 9.171 -17.577 1.00 68.69 202 CYS A N 1
ATOM 1442 C CA . CYS A 1 202 ? -4.341 10.538 -17.437 1.00 68.69 202 CYS A CA 1
ATOM 1443 C C . CYS A 1 202 ? -5.702 10.727 -18.113 1.00 68.69 202 CYS A C 1
ATOM 1445 O O . CYS A 1 202 ? -5.898 10.306 -19.253 1.00 68.69 202 CYS A O 1
ATOM 1447 N N . GLN A 1 203 ? -6.634 11.371 -17.417 1.00 64.50 203 GLN A N 1
ATOM 1448 C CA . GLN A 1 203 ? -7.916 11.805 -17.950 1.00 64.50 203 GLN A CA 1
ATOM 1449 C C . GLN A 1 203 ? -8.002 13.325 -17.962 1.00 64.50 203 GLN A C 1
ATOM 1451 O O . GLN A 1 203 ? -7.798 13.989 -16.943 1.00 64.50 203 GLN A O 1
ATOM 1456 N N . ASP A 1 204 ? -8.369 13.876 -19.113 1.00 72.56 204 ASP A N 1
ATOM 1457 C CA . ASP A 1 204 ? -8.566 15.310 -19.251 1.00 72.56 204 ASP A CA 1
ATOM 1458 C C . ASP A 1 204 ? -9.905 15.743 -18.650 1.00 72.56 204 ASP A C 1
ATOM 1460 O O . ASP A 1 204 ? -10.975 15.195 -18.925 1.00 72.56 204 ASP A O 1
ATOM 1464 N N . SER A 1 205 ? -9.846 16.784 -17.828 1.00 58.16 205 SER A N 1
ATOM 1465 C CA . SER A 1 205 ? -11.015 17.414 -17.239 1.00 58.16 205 SER A CA 1
ATOM 1466 C C . SER A 1 205 ? -11.728 18.289 -18.278 1.00 58.16 205 SER A C 1
ATOM 1468 O O . SER A 1 205 ? -11.094 19.150 -18.898 1.00 58.16 205 SER A O 1
ATOM 1470 N N . PRO A 1 206 ? -13.071 18.214 -18.389 1.00 48.75 206 PRO A N 1
ATOM 1471 C CA . PRO A 1 206 ? -13.861 19.119 -19.230 1.00 48.75 206 PRO A CA 1
ATOM 1472 C C . PRO A 1 206 ? -13.711 20.611 -18.884 1.00 48.75 206 PRO A C 1
ATOM 1474 O O . PRO A 1 206 ? -14.157 21.465 -19.647 1.00 48.75 206 PRO A O 1
ATOM 1477 N N . ARG A 1 207 ? -13.140 20.941 -17.716 1.00 58.34 207 ARG A N 1
ATOM 1478 C CA . ARG A 1 207 ? -12.889 22.319 -17.258 1.00 58.34 207 ARG A CA 1
ATOM 1479 C C . ARG A 1 207 ? -11.437 22.775 -17.469 1.00 58.34 207 ARG A C 1
ATOM 1481 O O . ARG A 1 207 ? -11.090 23.866 -17.026 1.00 58.34 207 ARG A O 1
ATOM 1488 N N . GLY A 1 208 ? -10.615 21.966 -18.141 1.00 50.97 208 GLY A N 1
ATOM 1489 C CA . GLY A 1 208 ? -9.172 22.167 -18.274 1.00 50.97 208 GLY A CA 1
ATOM 1490 C C . GLY A 1 208 ? -8.395 21.532 -17.114 1.00 50.97 208 GLY A C 1
ATOM 1491 O O . GLY A 1 208 ? -8.828 21.588 -15.963 1.00 50.97 208 GLY A O 1
ATOM 1492 N N . GLY A 1 209 ? -7.258 20.910 -17.434 1.00 59.28 209 GLY A N 1
ATOM 1493 C CA . GLY A 1 209 ? -6.432 20.113 -16.515 1.00 59.28 209 GLY A CA 1
ATOM 1494 C C . GLY A 1 209 ? -6.495 18.614 -16.826 1.00 59.28 209 GLY A C 1
ATOM 1495 O O . GLY A 1 209 ? -7.444 18.168 -17.463 1.00 59.28 209 GLY A O 1
ATOM 1496 N N . SER A 1 210 ? -5.493 17.851 -16.387 1.00 56.62 210 SER A N 1
ATOM 1497 C CA . SER A 1 210 ? -5.424 16.392 -16.553 1.00 56.62 210 SER A CA 1
ATOM 1498 C C . SER A 1 210 ? -5.207 15.741 -15.189 1.00 56.62 210 SER A C 1
ATOM 1500 O O . SER A 1 210 ? -4.406 16.238 -14.395 1.00 56.62 210 SER A O 1
ATOM 1502 N N . VAL A 1 211 ? -5.951 14.675 -14.905 1.00 58.09 211 VAL A N 1
ATOM 1503 C CA . VAL A 1 211 ? -5.858 13.874 -13.679 1.00 58.09 211 VAL A CA 1
ATOM 1504 C C . VAL A 1 211 ? -5.187 12.559 -14.026 1.00 58.09 211 VAL A C 1
ATOM 1506 O O . VAL A 1 211 ? -5.715 11.818 -14.845 1.00 58.09 211 VAL A O 1
ATOM 1509 N N . CYS A 1 212 ? -4.044 12.263 -13.413 1.00 61.22 212 CYS A N 1
ATOM 1510 C CA . CYS A 1 212 ? -3.247 11.079 -13.712 1.00 61.22 212 CYS A CA 1
ATOM 1511 C C . CYS A 1 212 ? -3.243 10.101 -12.535 1.00 61.22 212 CYS A C 1
ATOM 1513 O O . CYS A 1 212 ? -2.730 10.430 -11.470 1.00 61.22 212 CYS A O 1
ATOM 1515 N N . ASN A 1 213 ? -3.747 8.888 -12.754 1.00 62.72 213 ASN A N 1
ATOM 1516 C CA . ASN A 1 213 ? -3.737 7.795 -11.780 1.00 62.72 213 ASN A CA 1
ATOM 1517 C C . ASN A 1 213 ? -2.687 6.750 -12.158 1.00 62.72 213 ASN A C 1
ATOM 1519 O O . ASN A 1 213 ? -2.412 6.574 -13.343 1.00 62.72 213 ASN A O 1
ATOM 1523 N N . ALA A 1 214 ? -2.122 6.030 -11.188 1.00 66.06 214 ALA A N 1
ATOM 1524 C CA . ALA A 1 214 ? -1.257 4.894 -11.500 1.00 66.06 214 ALA A CA 1
ATOM 1525 C C . ALA A 1 214 ? -2.056 3.803 -12.244 1.00 66.06 214 ALA A C 1
ATOM 1527 O O . ALA A 1 214 ? -3.108 3.383 -11.770 1.00 66.06 214 ALA A O 1
ATOM 1528 N N . ALA A 1 215 ? -1.570 3.369 -13.410 1.00 64.69 215 ALA A N 1
ATOM 1529 C CA . ALA A 1 215 ? -2.302 2.482 -14.317 1.00 64.69 215 ALA A CA 1
ATOM 1530 C C . ALA A 1 215 ? -2.360 1.029 -13.814 1.00 64.69 215 ALA A C 1
ATOM 1532 O O . ALA A 1 215 ? -3.390 0.373 -13.927 1.00 64.69 215 ALA A O 1
ATOM 1533 N N . GLN A 1 216 ? -1.258 0.532 -13.241 1.00 80.62 216 GLN A N 1
ATOM 1534 C CA . GLN A 1 216 ? -1.158 -0.815 -12.683 1.00 80.62 216 GLN A CA 1
ATOM 1535 C C . GLN A 1 216 ? -0.034 -0.864 -11.641 1.00 80.62 216 GLN A C 1
ATOM 1537 O O . GLN A 1 216 ? 1.108 -0.489 -11.914 1.00 80.62 216 GLN A O 1
ATOM 1542 N N . GLU A 1 217 ? -0.361 -1.324 -10.438 1.00 86.38 217 GLU A N 1
ATOM 1543 C CA . GLU A 1 217 ? 0.603 -1.576 -9.363 1.00 86.38 217 GLU A CA 1
ATOM 1544 C C . GLU A 1 217 ? 1.288 -2.939 -9.576 1.00 86.38 217 GLU A C 1
ATOM 1546 O O . GLU A 1 217 ? 0.708 -3.806 -10.249 1.00 86.38 217 GLU A O 1
ATOM 1551 N N . PRO A 1 218 ? 2.492 -3.179 -9.010 1.00 92.50 218 PRO A N 1
ATOM 1552 C CA . PRO A 1 218 ? 3.031 -4.529 -8.924 1.00 92.50 218 PRO A CA 1
ATOM 1553 C C . PRO A 1 218 ? 2.005 -5.470 -8.296 1.00 92.50 218 PRO A C 1
ATOM 1555 O O . PRO A 1 218 ? 1.305 -5.103 -7.356 1.00 92.50 218 PRO A O 1
ATOM 1558 N N . VAL A 1 219 ? 1.912 -6.691 -8.810 1.00 92.38 219 VAL A N 1
ATOM 1559 C CA . VAL A 1 219 ? 0.958 -7.678 -8.305 1.00 92.38 219 VAL A CA 1
ATOM 1560 C C . VAL A 1 219 ? 1.729 -8.858 -7.747 1.00 92.38 219 VAL A C 1
ATOM 1562 O O . VAL A 1 219 ? 2.495 -9.515 -8.455 1.00 92.38 219 VAL A O 1
ATOM 1565 N N . TRP A 1 220 ? 1.513 -9.144 -6.468 1.00 90.88 220 TRP A N 1
ATOM 1566 C CA . TRP A 1 220 ? 2.154 -10.256 -5.775 1.00 90.88 220 TRP A CA 1
ATOM 1567 C C . TRP A 1 220 ? 1.339 -11.535 -5.918 1.00 90.88 220 TRP A C 1
ATOM 1569 O O . TRP A 1 220 ? 0.121 -11.549 -5.729 1.00 90.88 220 TRP A O 1
ATOM 1579 N N . GLY A 1 221 ? 2.032 -12.604 -6.285 1.00 85.81 221 GLY A N 1
ATOM 1580 C CA . GLY A 1 221 ? 1.480 -13.931 -6.500 1.00 85.81 221 GLY A CA 1
ATOM 1581 C C . GLY A 1 221 ? 1.782 -14.872 -5.342 1.00 85.81 221 GLY A C 1
ATOM 1582 O O . GLY A 1 221 ? 2.603 -14.596 -4.465 1.00 85.81 221 GLY A O 1
ATOM 1583 N N . ALA A 1 222 ? 1.120 -16.028 -5.353 1.00 81.12 222 ALA A N 1
ATOM 1584 C CA . ALA A 1 222 ? 1.445 -17.111 -4.434 1.00 81.12 222 ALA A CA 1
ATOM 1585 C C . ALA A 1 222 ? 2.901 -17.569 -4.619 1.00 81.12 222 ALA A C 1
ATOM 1587 O O . ALA A 1 222 ? 3.412 -17.573 -5.734 1.00 81.12 222 ALA A O 1
ATOM 1588 N N . GLY A 1 223 ? 3.543 -18.003 -3.530 1.00 80.00 223 GLY A N 1
ATOM 1589 C CA . GLY A 1 223 ? 4.918 -18.509 -3.576 1.00 80.00 223 GLY A CA 1
ATOM 1590 C C . GLY A 1 223 ? 5.986 -17.424 -3.704 1.00 80.00 223 GLY A C 1
ATOM 1591 O O . GLY A 1 223 ? 7.049 -17.713 -4.239 1.00 80.00 223 GLY A O 1
ATOM 1592 N N . ASP A 1 224 ? 5.709 -16.208 -3.217 1.00 85.81 224 ASP A N 1
ATOM 1593 C CA . ASP A 1 224 ? 6.664 -15.094 -3.202 1.00 85.81 224 ASP A CA 1
ATOM 1594 C C . ASP A 1 224 ? 7.134 -14.704 -4.618 1.00 85.81 224 ASP A C 1
ATOM 1596 O O . ASP A 1 224 ? 8.313 -14.453 -4.867 1.00 85.81 224 ASP A O 1
ATOM 1600 N N . PHE A 1 225 ? 6.181 -14.638 -5.553 1.00 92.19 225 PHE A N 1
ATOM 1601 C CA . PHE A 1 225 ? 6.376 -14.096 -6.898 1.00 92.19 225 PHE A CA 1
ATOM 1602 C C . PHE A 1 225 ? 5.803 -12.687 -7.012 1.00 92.19 225 PHE A C 1
ATOM 1604 O O . PHE A 1 225 ? 4.836 -12.331 -6.336 1.00 92.19 225 PHE A O 1
ATOM 1611 N N . VAL A 1 226 ? 6.364 -11.894 -7.919 1.00 95.56 226 VAL A N 1
ATOM 1612 C CA . VAL A 1 226 ? 5.859 -10.567 -8.263 1.00 95.56 226 VAL A CA 1
ATOM 1613 C C . VAL A 1 226 ? 5.831 -10.381 -9.774 1.00 95.56 226 VAL A C 1
ATOM 1615 O O . VAL A 1 226 ? 6.736 -10.815 -10.488 1.00 95.56 226 VAL A O 1
ATOM 1618 N N . ALA A 1 227 ? 4.762 -9.746 -10.247 1.00 95.81 227 ALA A N 1
ATOM 1619 C CA . ALA A 1 227 ? 4.622 -9.248 -11.604 1.00 95.81 227 ALA A CA 1
ATOM 1620 C C . ALA A 1 227 ? 4.663 -7.715 -11.584 1.00 95.81 227 ALA A C 1
ATOM 1622 O O . ALA A 1 227 ? 4.011 -7.101 -10.737 1.00 95.81 227 ALA A O 1
ATOM 1623 N N . TYR A 1 228 ? 5.420 -7.093 -12.484 1.00 94.75 228 TYR A N 1
ATOM 1624 C CA . TYR A 1 228 ? 5.521 -5.634 -12.600 1.00 94.75 228 TYR A CA 1
ATOM 1625 C C . TYR A 1 228 ? 5.882 -5.216 -14.031 1.00 94.75 228 TYR A C 1
ATOM 1627 O O . TYR A 1 228 ? 6.342 -6.043 -14.815 1.00 94.75 228 TYR A O 1
ATOM 1635 N N . LEU A 1 229 ? 5.684 -3.941 -14.376 1.00 93.38 229 LEU A N 1
ATOM 1636 C CA . LEU A 1 229 ? 6.181 -3.374 -15.635 1.00 93.38 229 LEU A CA 1
ATOM 1637 C C . LEU A 1 229 ? 7.570 -2.771 -15.422 1.00 93.38 229 LEU A C 1
ATOM 1639 O O . LEU A 1 229 ? 7.744 -1.990 -14.485 1.00 93.38 229 LEU A O 1
ATOM 1643 N N . ASP A 1 230 ? 8.543 -3.120 -16.264 1.00 93.00 230 ASP A N 1
ATOM 1644 C CA . ASP A 1 230 ? 9.891 -2.543 -16.199 1.00 93.00 230 ASP A CA 1
ATOM 1645 C C . ASP A 1 230 ? 9.993 -1.167 -16.887 1.00 93.00 230 ASP A C 1
ATOM 1647 O O . ASP A 1 230 ? 9.113 -0.776 -17.647 1.00 93.00 230 ASP A O 1
ATOM 1651 N N . THR A 1 231 ? 11.065 -0.410 -16.636 1.00 90.50 231 THR A N 1
ATOM 1652 C CA . THR A 1 231 ? 11.283 0.931 -17.228 1.00 90.50 231 THR A CA 1
ATOM 1653 C C . THR A 1 231 ? 11.876 0.918 -18.640 1.00 90.50 231 THR A C 1
ATOM 1655 O O . THR A 1 231 ? 12.333 1.950 -19.141 1.00 90.50 231 THR A O 1
ATOM 1658 N N . SER A 1 232 ? 11.937 -0.240 -19.300 1.00 89.62 232 SER A N 1
ATOM 1659 C CA . SER A 1 232 ? 12.463 -0.309 -20.662 1.00 89.62 232 SER A CA 1
ATOM 1660 C C . SER A 1 232 ? 11.516 0.370 -21.660 1.00 89.62 232 SER A C 1
ATOM 1662 O O . SER A 1 232 ? 10.344 0.594 -21.383 1.00 89.62 232 SER A O 1
ATOM 1664 N N . SER A 1 233 ? 11.986 0.646 -22.880 1.00 85.12 233 SER A N 1
ATOM 1665 C CA . SER A 1 233 ? 11.177 1.329 -23.904 1.00 85.12 233 SER A CA 1
ATOM 1666 C C . SER A 1 233 ? 9.886 0.597 -24.304 1.00 85.12 233 SER A C 1
ATOM 1668 O O . SER A 1 233 ? 9.049 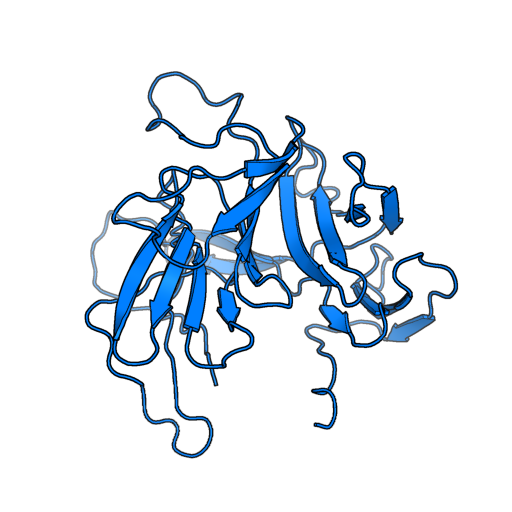1.191 -24.975 1.00 85.12 233 SER A O 1
ATOM 1670 N N . GLY A 1 234 ? 9.751 -0.689 -23.959 1.00 84.44 234 GLY A N 1
ATOM 1671 C CA . GLY A 1 234 ? 8.546 -1.487 -24.202 1.00 84.44 234 GLY A CA 1
ATOM 1672 C C . GLY A 1 234 ? 7.660 -1.693 -22.970 1.00 84.44 234 GLY A C 1
ATOM 1673 O O . GLY A 1 234 ? 6.623 -2.335 -23.117 1.00 84.44 234 GLY A O 1
ATOM 1674 N N . ASN A 1 235 ? 8.064 -1.190 -21.794 1.00 88.62 235 ASN A N 1
ATOM 1675 C CA . ASN A 1 235 ? 7.454 -1.468 -20.490 1.00 88.62 235 ASN A CA 1
ATOM 1676 C C . ASN A 1 235 ? 7.119 -2.959 -20.335 1.00 88.62 235 ASN A C 1
ATOM 1678 O O . ASN A 1 235 ? 5.949 -3.346 -20.346 1.00 88.62 235 ASN A O 1
ATOM 1682 N N . TRP A 1 236 ? 8.142 -3.817 -20.294 1.00 93.88 236 TRP A N 1
ATOM 1683 C CA . TRP A 1 236 ? 7.907 -5.260 -20.286 1.00 93.88 236 TRP A CA 1
ATOM 1684 C C . TRP A 1 236 ? 7.175 -5.671 -19.015 1.00 93.88 236 TRP A C 1
ATOM 1686 O O . TRP A 1 236 ? 7.590 -5.301 -17.920 1.00 93.88 236 TRP A O 1
ATOM 1696 N N . LEU A 1 237 ? 6.168 -6.530 -19.156 1.00 95.50 237 LEU A N 1
ATOM 1697 C CA . LEU A 1 237 ? 5.667 -7.331 -18.052 1.00 95.50 237 LEU A CA 1
ATOM 1698 C C . LEU A 1 237 ? 6.758 -8.315 -17.633 1.00 95.50 237 LEU A C 1
ATOM 1700 O O . LEU A 1 237 ? 7.083 -9.255 -18.363 1.00 95.50 237 LEU A O 1
ATOM 1704 N N . VAL A 1 238 ? 7.319 -8.093 -16.453 1.00 96.50 238 VAL A N 1
ATOM 1705 C CA . VAL A 1 238 ? 8.320 -8.950 -15.829 1.00 96.50 238 VAL A CA 1
ATOM 1706 C C . VAL A 1 238 ? 7.666 -9.762 -14.726 1.00 96.50 238 VAL A C 1
ATOM 1708 O O . VAL A 1 238 ? 6.953 -9.223 -13.883 1.00 96.50 238 VAL A O 1
ATOM 1711 N N . VAL A 1 239 ? 7.949 -11.060 -14.715 1.00 96.75 239 VAL A N 1
ATOM 1712 C CA . VAL A 1 239 ? 7.601 -11.982 -13.634 1.00 96.75 239 VAL A CA 1
ATOM 1713 C C . VAL A 1 239 ? 8.884 -12.511 -13.015 1.00 96.75 239 VAL A C 1
ATOM 1715 O O . VAL A 1 239 ? 9.763 -12.996 -13.727 1.00 96.75 239 VAL A O 1
ATOM 1718 N N . THR A 1 240 ? 9.000 -12.428 -11.695 1.00 96.56 240 THR A N 1
ATOM 1719 C CA . THR A 1 240 ? 10.196 -12.866 -10.968 1.00 96.56 240 THR A CA 1
ATOM 1720 C C . THR A 1 240 ? 9.843 -13.298 -9.546 1.00 96.56 240 THR A C 1
ATOM 1722 O O . THR A 1 240 ? 8.759 -12.986 -9.048 1.00 96.56 240 THR A O 1
ATOM 1725 N N . ASP A 1 241 ? 10.734 -14.036 -8.888 1.00 93.81 241 ASP A N 1
ATOM 1726 C CA . ASP A 1 241 ? 10.630 -14.266 -7.447 1.00 93.81 241 ASP A CA 1
ATOM 1727 C C . ASP A 1 241 ? 10.989 -12.984 -6.675 1.00 93.81 241 ASP A C 1
ATOM 1729 O O . ASP A 1 241 ? 11.657 -12.102 -7.209 1.00 93.81 241 ASP A O 1
ATOM 1733 N N . LEU A 1 242 ? 10.576 -12.860 -5.413 1.00 90.31 242 LEU A N 1
ATOM 1734 C CA . LEU A 1 242 ? 10.769 -11.629 -4.633 1.00 90.31 242 LEU A CA 1
ATOM 1735 C C . LEU A 1 242 ? 12.222 -11.165 -4.506 1.00 90.31 242 LEU A C 1
ATOM 1737 O O . LEU A 1 242 ? 12.441 -9.969 -4.326 1.00 90.31 242 LEU A O 1
ATOM 1741 N N . ASP A 1 243 ? 13.193 -12.074 -4.614 1.00 92.25 243 ASP A N 1
ATOM 1742 C CA . ASP A 1 243 ? 14.624 -11.759 -4.565 1.00 92.25 243 ASP A CA 1
ATOM 1743 C C . ASP A 1 243 ? 15.199 -11.390 -5.940 1.00 92.25 243 ASP A C 1
ATOM 1745 O O . ASP A 1 243 ? 16.402 -11.172 -6.077 1.00 92.25 243 ASP A O 1
ATOM 1749 N N . ASN A 1 244 ? 14.341 -11.332 -6.958 1.00 94.19 244 ASN A N 1
ATOM 1750 C CA . ASN A 1 244 ? 14.668 -11.044 -8.343 1.00 94.19 244 ASN A CA 1
ATOM 1751 C C . ASN A 1 244 ? 15.766 -11.956 -8.926 1.00 94.19 244 ASN A C 1
ATOM 1753 O O . ASN A 1 244 ? 16.641 -11.508 -9.670 1.00 94.19 244 ASN A O 1
ATOM 1757 N N . ARG A 1 245 ? 15.764 -13.248 -8.573 1.00 92.94 245 ARG A N 1
ATOM 1758 C CA . ARG A 1 245 ? 16.813 -14.196 -8.987 1.00 92.94 245 ARG A CA 1
ATOM 1759 C C . ARG A 1 245 ? 16.592 -14.734 -10.392 1.00 92.94 245 ARG A C 1
ATOM 1761 O O . ARG A 1 245 ? 17.539 -15.215 -11.013 1.00 92.94 245 ARG A O 1
ATOM 1768 N N . SER A 1 246 ? 15.358 -14.728 -10.892 1.00 92.12 246 SER A N 1
ATOM 1769 C CA . SER A 1 246 ? 15.024 -15.281 -12.212 1.00 92.12 246 SER A CA 1
ATOM 1770 C C . SER A 1 246 ? 13.946 -14.469 -12.943 1.00 92.12 246 SER A C 1
ATOM 1772 O O . SER A 1 246 ? 12.864 -14.994 -13.218 1.00 92.12 246 SER A O 1
ATOM 1774 N N . PRO A 1 247 ? 14.222 -13.196 -13.288 1.00 96.25 247 PRO A N 1
ATOM 1775 C CA . PRO A 1 247 ? 13.261 -12.363 -13.996 1.00 96.25 247 PRO A CA 1
ATOM 1776 C C . PRO A 1 247 ? 13.004 -12.869 -15.413 1.00 96.25 247 PRO A C 1
ATOM 1778 O O . PRO A 1 247 ? 13.923 -13.079 -16.205 1.00 96.25 247 PRO A O 1
ATOM 1781 N N . THR A 1 248 ? 11.725 -13.019 -15.742 1.00 97.12 248 THR A N 1
ATOM 1782 C CA . THR A 1 248 ? 11.239 -13.415 -17.062 1.00 97.12 248 THR A CA 1
ATOM 1783 C C . THR A 1 248 ? 10.417 -12.282 -17.655 1.00 97.12 248 THR A C 1
ATOM 1785 O O . THR A 1 248 ? 9.417 -11.869 -17.075 1.00 97.12 248 THR A O 1
ATOM 1788 N N . ARG A 1 249 ? 10.826 -11.792 -18.827 1.00 96.38 249 ARG A N 1
ATOM 1789 C CA . ARG A 1 249 ? 10.058 -10.837 -19.635 1.00 96.38 249 ARG A CA 1
ATOM 1790 C C . ARG A 1 249 ? 9.000 -11.590 -20.435 1.00 96.38 249 ARG A C 1
ATOM 1792 O O . ARG A 1 249 ? 9.346 -12.423 -21.268 1.00 96.38 249 ARG A O 1
ATOM 1799 N N . VAL A 1 250 ? 7.734 -11.326 -20.135 1.00 95.88 250 VAL A N 1
ATOM 1800 C CA . VAL A 1 250 ? 6.582 -12.075 -20.648 1.00 95.88 250 VAL A CA 1
ATOM 1801 C C . VAL A 1 250 ? 6.007 -11.420 -21.897 1.00 95.88 250 VAL A C 1
ATOM 1803 O O . VAL A 1 250 ? 5.853 -12.093 -22.911 1.00 95.88 250 VAL A O 1
ATOM 1806 N N . ASP A 1 251 ? 5.698 -10.123 -21.827 1.00 94.25 251 ASP A N 1
ATOM 1807 C CA . ASP A 1 251 ? 5.037 -9.388 -22.911 1.00 94.25 251 ASP A CA 1
ATOM 1808 C C . ASP A 1 251 ? 5.286 -7.869 -22.810 1.00 94.25 251 ASP A C 1
ATOM 1810 O O . ASP A 1 251 ? 5.809 -7.391 -21.803 1.00 94.25 251 ASP A O 1
ATOM 1814 N N . THR A 1 252 ? 4.901 -7.112 -23.837 1.00 91.69 252 THR A N 1
ATOM 1815 C CA . THR A 1 252 ? 4.947 -5.636 -23.897 1.00 91.69 252 THR A CA 1
ATOM 1816 C C . THR A 1 252 ? 3.573 -5.058 -24.230 1.00 91.69 252 THR A C 1
ATOM 1818 O O . THR A 1 252 ? 2.735 -5.754 -24.792 1.00 91.69 252 THR A O 1
ATOM 1821 N N . GLY A 1 253 ? 3.340 -3.776 -23.928 1.00 82.12 253 GLY A N 1
ATOM 1822 C CA . GLY A 1 253 ? 2.042 -3.135 -24.201 1.00 82.12 253 GLY A CA 1
ATOM 1823 C C . GLY A 1 253 ? 0.904 -3.664 -23.320 1.00 82.12 253 GLY A C 1
ATOM 1824 O O . GLY A 1 253 ? -0.253 -3.662 -23.729 1.00 82.12 253 GLY A O 1
ATOM 1825 N N . VAL A 1 254 ? 1.249 -4.162 -22.130 1.00 86.25 254 VAL A N 1
ATOM 1826 C CA . VAL A 1 254 ? 0.293 -4.679 -21.152 1.00 86.25 254 VAL A CA 1
ATOM 1827 C C . VAL A 1 254 ? -0.278 -3.519 -20.341 1.00 86.25 254 VAL A C 1
ATOM 1829 O O . VAL A 1 254 ? 0.465 -2.829 -19.648 1.00 86.25 254 VAL A O 1
ATOM 1832 N N . ASP A 1 255 ? -1.600 -3.354 -20.382 1.00 77.25 255 ASP A N 1
ATOM 1833 C CA . ASP A 1 255 ? -2.297 -2.315 -19.612 1.00 77.25 255 ASP A CA 1
ATOM 1834 C C . ASP A 1 255 ? -2.658 -2.776 -18.190 1.00 77.25 255 ASP A C 1
ATOM 1836 O O . ASP A 1 255 ? -2.594 -1.998 -17.242 1.00 77.25 255 ASP A O 1
ATOM 1840 N N . THR A 1 256 ? -3.038 -4.048 -18.021 1.00 84.19 256 THR A N 1
ATOM 1841 C CA . THR A 1 256 ? -3.423 -4.626 -16.725 1.00 84.19 256 THR A CA 1
ATOM 1842 C C . THR A 1 256 ? -3.079 -6.110 -16.648 1.00 84.19 256 THR A C 1
ATOM 1844 O O . THR A 1 256 ? -3.105 -6.823 -17.654 1.00 84.19 256 THR A O 1
ATOM 1847 N N . PHE A 1 257 ? -2.755 -6.588 -15.448 1.00 90.75 257 PHE A N 1
ATOM 1848 C CA . PHE A 1 257 ? -2.443 -7.989 -15.186 1.00 90.75 257 PHE A CA 1
ATOM 1849 C C . PHE A 1 257 ? -2.804 -8.371 -13.752 1.00 90.75 257 PHE A C 1
ATOM 1851 O O . PHE A 1 257 ? -2.817 -7.543 -12.844 1.00 90.75 257 PHE A O 1
ATOM 1858 N N . ALA A 1 258 ? -3.091 -9.653 -13.542 1.00 90.44 258 ALA A N 1
ATOM 1859 C CA . ALA A 1 258 ? -3.374 -10.212 -12.230 1.00 90.44 258 ALA A CA 1
ATOM 1860 C C . ALA A 1 258 ? -2.985 -11.691 -12.180 1.00 90.44 258 ALA A C 1
ATOM 1862 O O . ALA A 1 258 ? -2.982 -12.387 -13.197 1.00 90.44 258 ALA A O 1
ATOM 1863 N N . TRP A 1 259 ? -2.709 -12.186 -10.976 1.00 89.44 259 TRP A N 1
ATOM 1864 C CA . TRP A 1 259 ? -2.544 -13.616 -10.739 1.00 89.44 259 TRP A CA 1
ATOM 1865 C C . TRP A 1 259 ? -3.900 -14.312 -10.662 1.00 89.44 259 TRP A C 1
ATOM 1867 O O . TRP A 1 259 ? -4.871 -13.764 -10.136 1.00 89.44 259 TRP A O 1
ATOM 1877 N N . SER A 1 260 ? -3.960 -15.558 -11.131 1.00 84.19 260 SER A N 1
ATOM 1878 C CA . SER A 1 260 ? -5.112 -16.414 -10.857 1.00 84.19 260 SER A CA 1
ATOM 1879 C C . SER A 1 260 ? -5.269 -16.608 -9.343 1.00 84.19 260 SER A C 1
ATOM 1881 O O . SER A 1 260 ? -4.257 -16.829 -8.665 1.00 84.19 260 SER A O 1
ATOM 1883 N N . PRO A 1 261 ? -6.499 -16.608 -8.800 1.00 73.62 261 PRO A N 1
ATOM 1884 C CA . PRO A 1 261 ? -6.722 -16.992 -7.413 1.00 73.62 261 PRO A CA 1
ATOM 1885 C C . PRO A 1 261 ? -6.114 -18.370 -7.141 1.00 73.62 261 PRO A C 1
ATOM 1887 O O . PRO A 1 261 ? -6.272 -19.288 -7.948 1.00 73.62 261 PRO A O 1
ATOM 1890 N N . ALA A 1 262 ? -5.426 -18.524 -6.009 1.00 65.94 262 ALA A N 1
ATOM 1891 C CA . ALA A 1 262 ? -4.945 -19.835 -5.593 1.00 65.94 262 ALA A CA 1
ATOM 1892 C C . ALA A 1 262 ? -6.140 -20.797 -5.467 1.00 65.94 262 ALA A C 1
ATOM 1894 O O . ALA A 1 262 ? -7.161 -20.442 -4.867 1.00 65.94 262 ALA A O 1
ATOM 1895 N N . ALA A 1 263 ? -6.020 -21.998 -6.041 1.00 56.00 263 ALA A N 1
ATOM 1896 C CA . ALA A 1 263 ? -6.996 -23.057 -5.823 1.00 56.00 263 ALA A CA 1
ATOM 1897 C C . ALA A 1 263 ? -7.082 -23.330 -4.312 1.00 56.00 263 ALA A C 1
ATOM 1899 O O . ALA A 1 263 ? -6.054 -23.542 -3.665 1.00 56.00 263 ALA A O 1
ATOM 1900 N N . ARG A 1 264 ? -8.292 -23.234 -3.755 1.00 48.00 264 ARG A N 1
ATOM 1901 C CA . ARG A 1 264 ? -8.569 -23.566 -2.352 1.00 48.00 264 ARG A CA 1
ATOM 1902 C C . ARG A 1 264 ? -8.652 -25.070 -2.156 1.00 48.00 264 ARG A C 1
ATOM 1904 O O . ARG A 1 264 ? -9.186 -25.736 -3.071 1.00 48.00 264 ARG A O 1
#

InterPro domains:
  IPR011042 Six-bladed beta-propeller, TolB-like [G3DSA:2.120.10.30] (10-221)
  IPR011659 WD40-like beta-propeller [PF07676] (44-59)

Solvent-accessible surface area (backbone atoms only — not comparable to full-atom values): 14798 Å² total; per-residue (Å²): 75,76,50,83,41,78,73,84,74,87,66,97,58,97,85,68,77,87,64,50,51,24,39,62,47,51,27,43,76,89,77,60,50,68,50,58,62,89,62,91,41,50,21,45,92,26,53,26,66,28,77,83,75,50,38,36,39,30,36,48,34,38,68,87,51,70,50,23,31,37,30,36,32,40,72,61,42,65,69,47,75,50,41,63,29,22,40,59,60,19,33,24,38,36,86,86,40,58,30,35,35,34,17,18,29,45,46,68,86,62,66,95,85,62,68,74,51,76,47,28,60,1,29,35,33,36,28,53,61,64,74,58,93,90,45,73,59,73,72,43,72,59,33,74,50,72,63,27,41,30,29,66,45,43,58,42,97,83,60,22,38,37,30,31,39,30,69,62,87,59,51,94,89,59,47,49,28,26,38,32,38,32,47,63,94,47,73,62,64,47,79,42,44,76,48,32,38,61,47,68,47,66,46,76,43,98,84,68,60,72,50,67,43,79,52,55,73,71,41,78,40,84,89,56,27,38,36,39,37,31,67,53,101,55,35,32,36,31,40,23,41,65,74,49,81,60,70,40,78,76,51,58,80,73,70,75,85,80,72,79,78,78,86,127